Protein AF-0000000065938633 (afdb_homodimer)

pLDDT: mean 97.14, std 5.44, range [61.53, 98.94]

Foldseek 3Di:
DPVVLVLLVVLLVCCVPVDPPDPSSVLCDDDVHHNLVSLVVQLVVLVVQLVVCVVVVPPVSNVVSVVSNVSSVSSNCSSVPHHPVNVVVVVVVVVD/DPVVQVLLVVLLVCCVPVDPPDPSSVLCDDDVHHNLVSLVVQLVVLVVQLVVCVVVVPPVSNVVSVVSNVSSVSSNCSSVVHHPVVVVVVVVVVVD

Structure (mmCIF, N/CA/C/O backbone):
data_AF-0000000065938633-model_v1
#
loop_
_entity.id
_entity.type
_entity.pdbx_description
1 polymer 'Phosphoribosyl-ATP pyrophosphatase'
#
loop_
_atom_site.group_PDB
_atom_site.id
_atom_site.type_symbol
_atom_site.label_atom_id
_atom_site.label_alt_id
_atom_site.label_comp_id
_atom_site.label_asym_id
_atom_site.label_entity_id
_atom_site.label_seq_id
_atom_site.pdbx_PDB_ins_code
_atom_site.Cartn_x
_atom_site.Cartn_y
_atom_site.Cartn_z
_atom_site.occupancy
_atom_site.B_iso_or_equiv
_atom_site.auth_seq_id
_atom_site.auth_comp_id
_atom_site.auth_asym_id
_atom_site.auth_atom_id
_atom_site.pdbx_PDB_model_num
ATOM 1 N N . MET A 1 1 ? -5.445 8.18 -16.219 1 65.69 1 MET A N 1
ATOM 2 C CA . MET A 1 1 ? -5.629 6.742 -16.047 1 65.69 1 MET A CA 1
ATOM 3 C C . MET A 1 1 ? -5.656 6.355 -14.578 1 65.69 1 MET A C 1
ATOM 5 O O . MET A 1 1 ? -4.922 6.93 -13.773 1 65.69 1 MET A O 1
ATOM 9 N N . ASP A 1 2 ? -6.789 5.609 -14.109 1 90.12 2 ASP A N 1
ATOM 10 C CA . ASP A 1 2 ? -6.906 5.145 -12.734 1 90.12 2 ASP A CA 1
ATOM 11 C C . ASP A 1 2 ? -6.23 3.785 -12.547 1 90.12 2 ASP A C 1
ATOM 13 O O . ASP A 1 2 ? -6.84 2.746 -12.805 1 90.12 2 ASP A O 1
ATOM 17 N N . ILE A 1 3 ? -4.914 3.779 -12.141 1 95 3 ILE A N 1
ATOM 18 C CA . ILE A 1 3 ? -4.047 2.609 -12.047 1 95 3 ILE A CA 1
ATOM 19 C C . ILE A 1 3 ? -4.66 1.584 -11.102 1 95 3 ILE A C 1
ATOM 21 O O . ILE A 1 3 ? -4.605 0.379 -11.359 1 95 3 ILE A O 1
ATOM 25 N N . LEU A 1 4 ? -5.289 1.989 -10.102 1 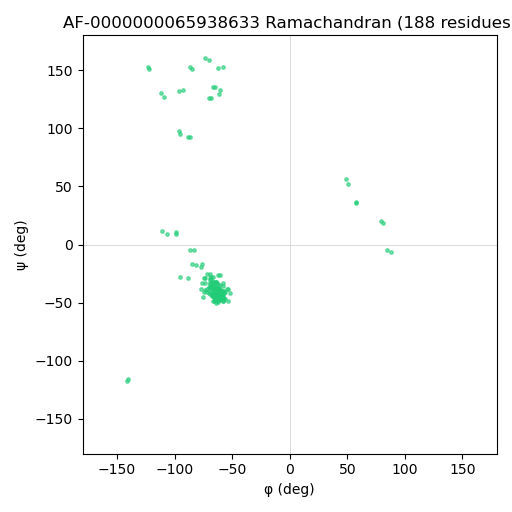97.75 4 LEU A N 1
ATOM 26 C CA . LEU A 1 4 ? -5.863 1.079 -9.117 1 97.75 4 LEU A CA 1
ATOM 27 C C . LEU A 1 4 ? -7.117 0.406 -9.664 1 97.75 4 LEU A C 1
ATOM 29 O O . LEU A 1 4 ? -7.375 -0.764 -9.367 1 97.75 4 LEU A O 1
ATOM 33 N N . LYS A 1 5 ? -7.934 1.219 -10.375 1 97.38 5 LYS A N 1
ATOM 34 C CA . LYS A 1 5 ? -9.094 0.599 -11.016 1 97.38 5 LYS A CA 1
ATOM 35 C C . LYS A 1 5 ? -8.664 -0.482 -12 1 97.38 5 LYS A C 1
ATOM 37 O O . LYS A 1 5 ? -9.258 -1.562 -12.047 1 97.38 5 LYS A O 1
ATOM 42 N N . GLU A 1 6 ? -7.648 -0.209 -12.773 1 96.88 6 GLU A N 1
ATOM 43 C CA . GLU A 1 6 ? -7.117 -1.191 -13.711 1 96.88 6 GLU A CA 1
ATOM 44 C C . GLU A 1 6 ? -6.594 -2.426 -12.984 1 96.88 6 GLU A C 1
ATOM 46 O O . GLU A 1 6 ? -6.844 -3.557 -13.406 1 96.88 6 GLU A O 1
ATOM 51 N N . GLU A 1 7 ? -5.844 -2.186 -11.914 1 97.44 7 GLU A N 1
ATOM 52 C CA . GLU A 1 7 ? -5.348 -3.291 -11.094 1 97.44 7 GLU A CA 1
ATOM 53 C C . GLU A 1 7 ? -6.496 -4.16 -10.586 1 97.44 7 GLU A C 1
ATOM 55 O O . GLU A 1 7 ? -6.406 -5.387 -10.609 1 97.44 7 GLU A O 1
ATOM 60 N N . PHE A 1 8 ? -7.629 -3.484 -10.164 1 98.44 8 PHE A N 1
ATOM 61 C CA . PHE A 1 8 ? -8.781 -4.203 -9.633 1 98.44 8 PHE A CA 1
ATOM 62 C C . PHE A 1 8 ? -9.422 -5.078 -10.703 1 98.44 8 PHE A C 1
ATOM 64 O O . PHE A 1 8 ? -9.781 -6.227 -10.445 1 98.44 8 PHE A O 1
ATOM 71 N N . GLU A 1 9 ? -9.477 -4.551 -11.922 1 98.12 9 GLU A N 1
ATOM 72 C CA . GLU A 1 9 ? -10.055 -5.32 -13.016 1 98.12 9 GLU A CA 1
ATOM 73 C C . GLU A 1 9 ? -9.188 -6.531 -13.359 1 98.12 9 GLU A C 1
ATOM 75 O O . GLU A 1 9 ? -9.711 -7.605 -13.656 1 98.12 9 GLU A O 1
ATOM 80 N N . ILE A 1 10 ? -7.957 -6.344 -13.289 1 97.88 10 ILE A N 1
ATOM 81 C CA . ILE A 1 10 ? -7.039 -7.453 -13.523 1 97.88 10 ILE A CA 1
ATOM 82 C C . ILE A 1 10 ? -7.219 -8.508 -12.438 1 97.88 10 ILE A C 1
ATOM 84 O O . ILE A 1 10 ? -7.281 -9.711 -12.734 1 97.88 10 ILE A O 1
ATOM 88 N N . ILE A 1 11 ? -7.254 -8.148 -11.219 1 98.5 11 ILE A N 1
ATOM 89 C CA . ILE A 1 11 ? -7.473 -9.039 -10.094 1 98.5 11 ILE A CA 1
ATOM 90 C C . ILE A 1 11 ? -8.75 -9.844 -10.312 1 98.5 11 ILE A C 1
ATOM 92 O O . ILE A 1 11 ? -8.75 -11.07 -10.18 1 98.5 11 ILE A O 1
ATOM 96 N N . LYS A 1 12 ? -9.852 -9.148 -10.672 1 98.5 12 LYS A N 1
ATOM 97 C CA . LYS A 1 12 ? -11.125 -9.828 -10.898 1 98.5 12 LYS A CA 1
ATOM 98 C C . LYS A 1 12 ? -11 -10.883 -11.992 1 98.5 12 LYS A C 1
ATOM 100 O O . LYS A 1 12 ? -11.531 -11.984 -11.867 1 98.5 12 LYS A O 1
ATOM 105 N N . GLN A 1 13 ? -10.32 -10.461 -13 1 98.25 13 GLN A N 1
ATOM 106 C CA . GLN A 1 13 ? -10.125 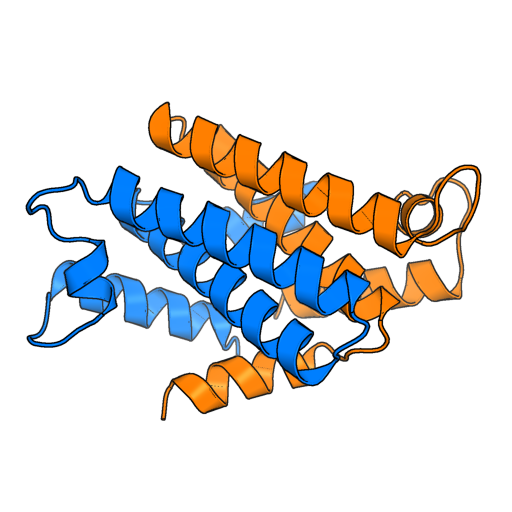-11.375 -14.117 1 98.25 13 GLN A CA 1
ATOM 107 C C . GLN A 1 13 ? -9.328 -12.602 -13.68 1 98.25 13 GLN A C 1
ATOM 109 O O . GLN A 1 13 ? -9.656 -13.734 -14.062 1 98.25 13 GLN A O 1
ATOM 114 N N . ARG A 1 14 ? -8.312 -12.414 -12.906 1 98.31 14 ARG A N 1
ATOM 115 C CA . ARG A 1 14 ? -7.461 -13.523 -12.477 1 98.31 14 ARG A CA 1
ATOM 116 C C . ARG A 1 14 ? -8.203 -14.438 -11.508 1 98.31 14 ARG A C 1
ATOM 118 O O . ARG A 1 14 ? -7.949 -15.641 -11.461 1 98.31 14 ARG A O 1
ATOM 125 N N . ILE A 1 15 ? -9.102 -13.867 -10.688 1 98.44 15 ILE A N 1
ATOM 126 C CA . ILE A 1 15 ? -9.93 -14.664 -9.797 1 98.44 15 ILE A CA 1
ATOM 127 C C . ILE A 1 15 ? -10.836 -15.586 -10.609 1 98.44 15 ILE A C 1
ATOM 129 O O . ILE A 1 15 ? -11.039 -16.75 -10.25 1 98.44 15 ILE A O 1
ATOM 133 N N . LYS A 1 16 ? -11.328 -15.031 -11.664 1 98 16 LYS A N 1
ATOM 134 C CA . LYS A 1 16 ? -12.266 -15.758 -12.508 1 98 16 LYS A CA 1
ATOM 135 C C . LYS A 1 16 ? -11.539 -16.797 -13.359 1 98 16 LYS A C 1
ATOM 137 O O . LYS A 1 16 ? -11.938 -17.969 -13.391 1 98 16 LYS A O 1
ATOM 142 N N . ASP A 1 17 ? -10.453 -16.438 -13.945 1 98.06 17 ASP A N 1
ATOM 143 C CA . ASP A 1 17 ? -9.789 -17.281 -14.945 1 98.06 17 ASP A CA 1
ATOM 144 C C . ASP A 1 17 ? -8.812 -18.25 -14.289 1 98.06 17 ASP A C 1
ATOM 146 O O . ASP A 1 17 ? -8.477 -19.281 -14.867 1 98.06 17 ASP A O 1
ATOM 150 N N . LYS A 1 18 ? -8.258 -17.906 -13.188 1 97.25 18 LYS A N 1
ATOM 151 C CA . LYS A 1 18 ? -7.301 -18.688 -12.398 1 97.25 18 LYS A CA 1
ATOM 152 C C . LYS A 1 18 ? -6.164 -19.203 -13.273 1 97.25 18 LYS A C 1
ATOM 154 O O . LYS A 1 18 ? -5.855 -20.406 -13.25 1 97.25 18 LYS A O 1
ATOM 159 N N . PRO A 1 19 ? -5.555 -18.266 -14.016 1 97.44 19 PRO A N 1
ATOM 160 C CA . PRO A 1 19 ? -4.453 -18.734 -14.859 1 97.44 19 PRO A CA 1
ATOM 161 C C . PRO A 1 19 ? -3.344 -19.422 -14.055 1 97.44 19 PRO A C 1
ATOM 163 O O . PRO A 1 19 ? -3.09 -19.031 -12.906 1 97.44 19 PRO A O 1
ATOM 166 N N . GLU A 1 20 ? -2.586 -20.344 -14.609 1 95.81 20 GLU A N 1
ATOM 167 C CA . GLU A 1 20 ? -1.476 -21.031 -13.961 1 95.81 20 GLU A CA 1
ATOM 168 C C . GLU A 1 20 ? -0.385 -20.047 -13.547 1 95.81 20 GLU A C 1
ATOM 170 O O . GLU A 1 20 ? -0.035 -19.141 -14.305 1 95.81 20 GLU A O 1
ATOM 175 N N . GLY A 1 21 ? -0.063 -20.203 -12.375 1 96.44 21 GLY A N 1
ATOM 176 C CA . GLY A 1 21 ? 1.05 -19.406 -11.883 1 96.44 21 GLY A CA 1
ATOM 177 C C . GLY A 1 21 ? 0.623 -18.047 -11.336 1 96.44 21 GLY A C 1
ATOM 178 O O . GLY A 1 21 ? 1.457 -17.266 -10.875 1 96.44 21 GLY A O 1
ATOM 179 N N . SER A 1 22 ? -0.58 -17.812 -11.523 1 96.94 22 SER A N 1
ATOM 180 C CA . SER A 1 22 ? -1.107 -16.547 -11.031 1 96.94 22 SER A CA 1
ATOM 181 C C . SER A 1 22 ? -1.123 -16.5 -9.508 1 96.94 22 SER A C 1
ATOM 183 O O . SER A 1 22 ? -1.702 -17.375 -8.867 1 96.94 22 SER A O 1
ATOM 185 N N . TYR A 1 23 ? -0.488 -15.43 -8.945 1 98 23 TYR A N 1
ATOM 186 C CA . TYR A 1 23 ? -0.466 -15.195 -7.508 1 98 23 TYR A CA 1
ATOM 187 C C . TYR A 1 23 ? -1.873 -14.953 -6.973 1 98 23 TYR A C 1
ATOM 189 O O . TYR A 1 23 ? -2.234 -15.461 -5.91 1 98 23 TYR A O 1
ATOM 197 N N . VAL A 1 24 ? -2.707 -14.156 -7.727 1 98.69 24 VAL A N 1
ATOM 198 C CA . VAL A 1 24 ? -4.086 -13.898 -7.328 1 98.69 24 VAL A CA 1
ATOM 199 C C . VAL A 1 24 ? -4.883 -15.195 -7.324 1 98.69 24 VAL A C 1
ATOM 201 O O . VAL A 1 24 ? -5.664 -15.445 -6.406 1 98.69 24 VAL A O 1
ATOM 204 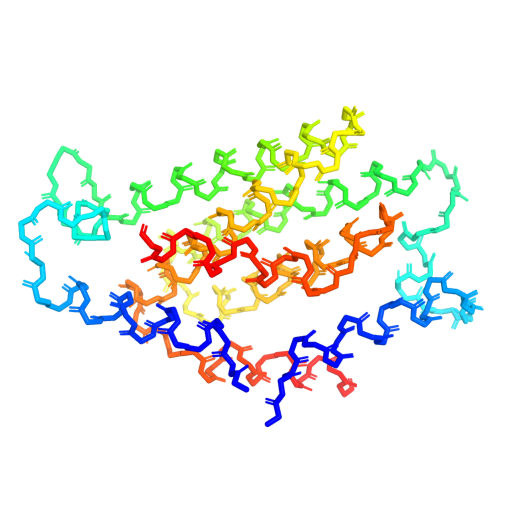N N . ALA A 1 25 ? -4.645 -16.047 -8.375 1 97.88 25 ALA A N 1
ATOM 205 C CA . ALA A 1 25 ? -5.309 -17.344 -8.398 1 97.88 25 ALA A CA 1
ATOM 206 C C . ALA A 1 25 ? -4.934 -18.172 -7.172 1 97.88 25 ALA A C 1
ATOM 208 O O . ALA A 1 25 ? -5.797 -18.797 -6.543 1 97.88 25 ALA A O 1
ATOM 209 N N . TYR A 1 26 ? -3.623 -18.156 -6.828 1 98.25 26 TYR A N 1
ATOM 210 C CA . TYR A 1 26 ? -3.141 -18.875 -5.656 1 98.25 26 TYR A CA 1
ATOM 211 C C . TYR A 1 26 ? -3.844 -18.391 -4.395 1 98.25 26 TYR A C 1
ATOM 213 O O . TYR A 1 26 ? -4.328 -19.203 -3.596 1 98.25 26 TYR A O 1
ATOM 221 N N . LEU A 1 27 ? -4.027 -17.078 -4.223 1 98.62 27 LEU A N 1
ATOM 222 C CA . LEU A 1 27 ? -4.621 -16.484 -3.023 1 98.62 27 LEU A CA 1
ATOM 223 C C . LEU A 1 27 ? -6.105 -16.828 -2.934 1 98.62 27 LEU A C 1
ATOM 225 O O . LEU A 1 27 ? -6.656 -16.922 -1.835 1 98.62 27 LEU A O 1
ATOM 229 N N . THR A 1 28 ? -6.707 -17.016 -4.098 1 98.62 28 THR A N 1
ATOM 230 C CA . THR A 1 28 ? -8.164 -17.062 -4.098 1 98.62 28 THR A CA 1
ATOM 231 C C . THR A 1 28 ? -8.648 -18.484 -4.41 1 98.62 28 THR A C 1
ATOM 233 O O . THR A 1 28 ? -9.82 -18.688 -4.742 1 98.62 28 THR A O 1
ATOM 236 N N . THR A 1 29 ? -7.75 -19.406 -4.383 1 97.75 29 THR A N 1
ATOM 237 C CA . THR A 1 29 ? -8.117 -20.812 -4.523 1 97.75 29 THR A CA 1
ATOM 238 C C . THR A 1 29 ? -7.883 -21.562 -3.213 1 97.75 29 THR A C 1
ATOM 240 O O . THR A 1 29 ? -6.836 -21.406 -2.578 1 97.75 29 THR A O 1
ATOM 243 N N . ALA A 1 30 ? -8.898 -22.312 -2.762 1 96.5 30 ALA A N 1
ATOM 244 C CA . ALA A 1 30 ? -8.789 -23.078 -1.517 1 96.5 30 ALA A CA 1
ATOM 245 C C . ALA A 1 30 ? -7.766 -24.203 -1.643 1 96.5 30 ALA A C 1
ATOM 247 O O . ALA A 1 30 ? -7.684 -24.859 -2.68 1 96.5 30 ALA A O 1
ATOM 248 N N . ASP A 1 31 ? -6.996 -24.375 -0.765 1 95.88 31 ASP A N 1
ATOM 249 C CA . ASP A 1 31 ? -6.086 -25.5 -0.575 1 95.88 31 ASP A CA 1
ATOM 250 C C . ASP A 1 31 ? -5.992 -25.891 0.898 1 95.88 31 ASP A C 1
ATOM 252 O O . ASP A 1 31 ? -7.012 -26.141 1.547 1 95.88 31 ASP A O 1
ATOM 256 N N . LYS A 1 32 ? -4.906 -25.828 1.57 1 96.88 32 LYS A N 1
ATOM 257 C CA . LYS A 1 32 ? -4.809 -26.094 3.002 1 96.88 32 LYS A CA 1
ATOM 258 C C . LYS A 1 32 ? -5.5 -25.016 3.814 1 96.88 32 LYS A C 1
ATOM 260 O O . LYS A 1 32 ? -5.941 -25.25 4.941 1 96.88 32 LYS A O 1
ATOM 265 N N . LYS A 1 33 ? -5.547 -23.828 3.127 1 97.38 33 LYS A N 1
ATOM 266 C CA . LYS A 1 33 ? -6.238 -22.688 3.721 1 97.38 33 LYS A CA 1
ATOM 267 C C . LYS A 1 33 ? -7.34 -22.172 2.801 1 97.38 33 LYS A C 1
ATOM 269 O O . LYS A 1 33 ? -7.25 -22.312 1.578 1 97.38 33 LYS A O 1
ATOM 274 N N . THR A 1 34 ? -8.273 -21.609 3.512 1 98.38 34 THR A N 1
ATOM 275 C CA . THR A 1 34 ? -9.297 -20.953 2.707 1 98.38 34 THR A CA 1
ATOM 276 C C . THR A 1 34 ? -8.75 -19.656 2.094 1 98.38 34 THR A C 1
ATOM 278 O O . THR A 1 34 ? -7.844 -19.031 2.648 1 98.38 34 THR A O 1
ATOM 281 N N . PRO A 1 35 ? -9.43 -19.219 1.048 1 98.56 35 PRO A N 1
ATOM 282 C CA . PRO A 1 35 ? -9.031 -17.953 0.444 1 98.56 35 PRO A CA 1
ATOM 283 C C . PRO A 1 35 ? -9.094 -16.781 1.43 1 98.56 35 PRO A C 1
ATOM 285 O O . PRO A 1 35 ? -8.156 -15.984 1.505 1 98.56 35 PRO A O 1
ATOM 288 N N . ILE A 1 36 ? -10.203 -16.75 2.186 1 98.69 36 ILE A N 1
ATOM 289 C CA . ILE A 1 36 ? -10.375 -15.617 3.092 1 98.69 36 ILE A CA 1
ATOM 290 C C . ILE A 1 36 ? -9.25 -15.602 4.121 1 98.69 36 ILE A C 1
ATOM 292 O O . ILE A 1 36 ? -8.688 -14.547 4.422 1 98.69 36 ILE A O 1
ATOM 296 N N . ASN A 1 37 ? -8.852 -16.781 4.562 1 98.75 37 ASN A N 1
ATOM 297 C CA . ASN A 1 37 ? -7.754 -16.844 5.523 1 98.75 37 ASN A CA 1
ATOM 298 C C . ASN A 1 37 ? -6.426 -16.453 4.883 1 98.75 37 ASN A C 1
ATOM 300 O O . ASN A 1 37 ? -5.625 -15.742 5.492 1 98.75 37 ASN A O 1
ATOM 304 N N . LYS A 1 38 ? -6.145 -16.922 3.654 1 98.88 38 LYS A N 1
ATOM 305 C CA . LYS A 1 38 ? -4.902 -16.594 2.961 1 98.88 38 LYS A CA 1
ATOM 306 C C . LYS A 1 38 ? -4.77 -15.086 2.752 1 98.88 38 LYS A C 1
ATOM 308 O O . LYS A 1 38 ? -3.721 -14.508 3.037 1 98.88 38 LYS A O 1
ATOM 313 N N . ILE A 1 39 ? -5.863 -14.469 2.309 1 98.94 39 ILE A N 1
ATOM 314 C CA . ILE A 1 39 ? -5.824 -13.047 1.98 1 98.94 39 ILE A CA 1
ATOM 315 C C . ILE A 1 39 ? -5.719 -12.219 3.262 1 98.94 39 ILE A C 1
ATOM 317 O O . ILE A 1 39 ? -4.926 -11.281 3.338 1 98.94 39 ILE A O 1
ATOM 321 N N . CYS A 1 40 ? -6.473 -12.625 4.305 1 98.94 40 CYS A N 1
ATOM 322 C CA . CYS A 1 40 ? -6.453 -11.891 5.566 1 98.94 40 CYS A CA 1
ATOM 323 C 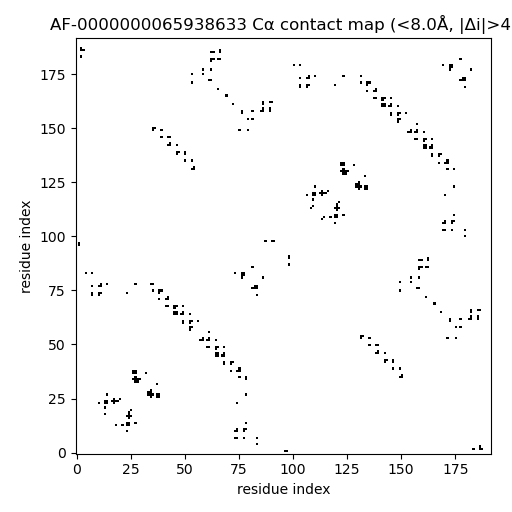C . CYS A 1 40 ? -5.082 -11.969 6.223 1 98.94 40 CYS A C 1
ATOM 325 O O . CYS A 1 40 ? -4.617 -11 6.824 1 98.94 40 CYS A O 1
ATOM 327 N N . GLU A 1 41 ? -4.438 -13.156 6.121 1 98.94 41 GLU A N 1
ATOM 328 C CA . GLU A 1 41 ? -3.078 -13.281 6.633 1 98.94 41 GLU A CA 1
ATOM 329 C C . GLU A 1 41 ? -2.143 -12.281 5.957 1 98.94 41 GLU A C 1
ATOM 331 O O . GLU A 1 41 ? -1.329 -11.633 6.621 1 98.94 41 GLU A O 1
ATOM 336 N N . LYS A 1 42 ? -2.291 -12.07 4.676 1 98.94 42 LYS A N 1
ATOM 337 C CA . LYS A 1 42 ? -1.432 -11.133 3.957 1 98.94 42 LYS A CA 1
ATOM 338 C C . LYS A 1 42 ? -1.754 -9.688 4.332 1 98.94 42 LYS A C 1
ATOM 340 O O . LYS A 1 42 ? -0.851 -8.859 4.457 1 98.94 42 LYS A O 1
ATOM 345 N N . VAL A 1 43 ? -3.035 -9.367 4.523 1 98.94 43 VAL A N 1
ATOM 346 C CA . VAL A 1 43 ? -3.402 -8.031 4.969 1 98.94 43 VAL A CA 1
ATOM 347 C C . VAL A 1 43 ? -2.711 -7.715 6.293 1 98.94 43 VAL A C 1
ATOM 349 O O . VAL A 1 43 ? -2.111 -6.648 6.453 1 98.94 43 VAL A O 1
ATOM 352 N N . GLY A 1 44 ? -2.812 -8.68 7.238 1 98.94 44 GLY A N 1
ATOM 353 C CA . GLY A 1 44 ? -2.152 -8.477 8.516 1 98.94 44 GLY A CA 1
ATOM 354 C C . GLY A 1 44 ? -0.646 -8.344 8.398 1 98.94 44 GLY A C 1
ATOM 355 O O . GLY A 1 44 ? -0.044 -7.465 9.016 1 98.94 44 GLY A O 1
ATOM 356 N N . GLU A 1 45 ? -0.002 -9.172 7.547 1 98.94 45 GLU A N 1
ATOM 357 C CA . GLU A 1 45 ? 1.443 -9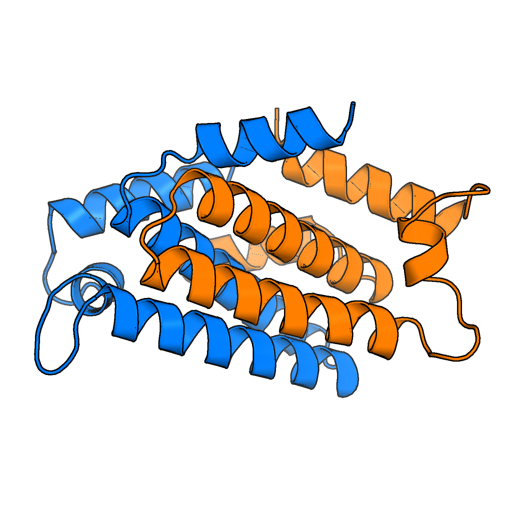.148 7.344 1 98.94 45 GLU A CA 1
ATOM 358 C C . GLU A 1 45 ? 1.891 -7.824 6.734 1 98.94 45 GLU A C 1
ATOM 360 O O . GLU A 1 45 ? 2.787 -7.16 7.262 1 98.94 45 GLU A O 1
ATOM 365 N N . GLU A 1 46 ? 1.241 -7.438 5.688 1 98.94 46 GLU A N 1
ATOM 366 C CA . GLU A 1 46 ? 1.667 -6.227 4.992 1 98.94 46 GLU A CA 1
ATOM 367 C C . GLU A 1 46 ? 1.397 -4.984 5.836 1 98.94 46 GLU A C 1
ATOM 369 O O . GLU A 1 46 ? 2.152 -4.012 5.777 1 98.94 46 GLU A O 1
ATOM 374 N N . ALA A 1 47 ? 0.285 -4.988 6.648 1 98.94 47 ALA A N 1
ATOM 375 C CA . ALA A 1 47 ? 0.064 -3.877 7.57 1 98.94 47 ALA A CA 1
ATOM 376 C C . ALA A 1 47 ? 1.227 -3.74 8.547 1 98.94 47 ALA A C 1
ATOM 378 O O . ALA A 1 47 ? 1.734 -2.637 8.766 1 98.94 47 ALA A O 1
ATOM 379 N N . THR A 1 48 ? 1.632 -4.895 9.133 1 98.94 48 THR A N 1
ATOM 380 C CA . THR A 1 48 ? 2.758 -4.895 10.062 1 98.94 48 THR A CA 1
ATOM 381 C C . THR A 1 48 ? 4.02 -4.379 9.375 1 98.94 48 THR A C 1
ATOM 383 O O . THR A 1 48 ? 4.73 -3.535 9.93 1 98.94 48 THR A O 1
ATOM 386 N N . GLU A 1 49 ? 4.289 -4.82 8.102 1 98.94 49 GLU A N 1
ATOM 387 C CA . GLU A 1 49 ? 5.484 -4.395 7.383 1 98.94 49 GLU A CA 1
ATOM 388 C C . GLU A 1 49 ? 5.418 -2.914 7.027 1 98.94 49 GLU A C 1
ATOM 390 O O . GLU A 1 49 ? 6.441 -2.225 7.023 1 98.94 49 GLU A O 1
ATOM 395 N N . THR A 1 50 ? 4.273 -2.453 6.703 1 98.94 50 THR A N 1
ATOM 396 C CA . THR A 1 50 ? 4.074 -1.031 6.445 1 98.94 50 THR A CA 1
ATOM 397 C C . THR A 1 50 ? 4.406 -0.205 7.684 1 98.94 50 THR A C 1
ATOM 399 O O . THR A 1 50 ? 5.137 0.786 7.598 1 98.94 50 THR A O 1
ATOM 402 N N . ILE A 1 51 ? 3.912 -0.582 8.844 1 98.94 51 ILE A N 1
ATOM 403 C CA . ILE A 1 51 ? 4.152 0.107 10.109 1 98.94 51 ILE A CA 1
ATOM 404 C C . ILE A 1 51 ? 5.645 0.113 10.414 1 98.94 51 ILE A C 1
ATOM 406 O O . ILE A 1 51 ? 6.211 1.152 10.766 1 98.94 51 ILE A O 1
ATOM 410 N N . LEU A 1 52 ? 6.234 -1.062 10.234 1 98.94 52 LEU A N 1
ATOM 411 C CA . LEU A 1 52 ? 7.66 -1.167 10.523 1 98.94 52 LEU A CA 1
ATOM 412 C C . LEU A 1 52 ? 8.469 -0.263 9.602 1 98.94 52 LEU A C 1
ATOM 414 O O . LEU A 1 52 ? 9.391 0.421 10.055 1 98.94 52 LEU A O 1
ATOM 418 N N . ALA A 1 53 ? 8.258 -0.249 8.18 1 98.81 53 ALA A N 1
ATOM 419 C CA . ALA A 1 53 ? 8.945 0.609 7.215 1 98.81 53 ALA A CA 1
ATOM 420 C C . ALA A 1 53 ? 8.82 2.08 7.605 1 98.81 53 ALA A C 1
ATOM 422 O O . ALA A 1 53 ? 9.773 2.85 7.461 1 98.81 53 ALA A O 1
ATOM 423 N N . ALA A 1 54 ? 7.496 2.494 8.18 1 98.88 54 ALA A N 1
ATOM 424 C CA . ALA A 1 54 ? 7.266 3.871 8.609 1 98.88 54 ALA A CA 1
ATOM 425 C C . ALA A 1 54 ? 8.125 4.219 9.82 1 98.88 54 ALA A C 1
ATOM 427 O O . ALA A 1 54 ? 8.773 5.266 9.844 1 98.88 54 ALA A O 1
ATOM 428 N N . LYS A 1 55 ? 8.18 3.287 10.797 1 98.81 55 LYS A N 1
ATOM 429 C CA . LYS A 1 55 ? 8.938 3.508 12.023 1 98.81 55 LYS A CA 1
ATOM 430 C C . LYS A 1 55 ? 10.438 3.537 11.75 1 98.81 55 LYS A C 1
ATOM 432 O O . LYS A 1 55 ? 11.188 4.258 12.414 1 98.81 55 LYS A O 1
ATOM 437 N N . ASP A 1 56 ? 10.812 2.809 10.68 1 98.69 56 ASP A N 1
ATOM 438 C CA . ASP A 1 56 ? 12.227 2.752 10.32 1 98.69 56 ASP A CA 1
ATOM 439 C C . ASP A 1 56 ? 12.609 3.918 9.414 1 98.69 56 ASP A C 1
ATOM 441 O O . ASP A 1 56 ? 13.781 4.07 9.047 1 98.69 56 ASP A O 1
ATOM 445 N N . GLN A 1 57 ? 11.688 4.676 9.047 1 98.19 57 GLN A N 1
ATOM 446 C CA . GLN A 1 57 ? 11.891 5.824 8.164 1 98.19 57 GLN A CA 1
ATOM 447 C C . GLN A 1 57 ? 12.523 5.398 6.848 1 98.19 57 GLN A C 1
ATOM 449 O O . GLN A 1 57 ? 13.414 6.078 6.336 1 98.19 57 GLN A O 1
ATOM 454 N N . ASP A 1 58 ? 12.156 4.262 6.363 1 98.56 58 ASP A N 1
ATOM 455 C CA . ASP A 1 58 ? 12.578 3.754 5.062 1 98.56 58 ASP A CA 1
ATOM 456 C C . ASP A 1 58 ? 11.539 4.055 3.988 1 98.56 58 ASP A C 1
ATOM 458 O O . ASP A 1 58 ? 10.609 3.27 3.779 1 98.56 58 ASP A O 1
ATOM 462 N N . LYS A 1 59 ? 11.773 5.129 3.25 1 98.19 59 LYS A N 1
ATOM 463 C CA . LYS A 1 59 ? 10.781 5.656 2.322 1 98.19 59 LYS A CA 1
ATOM 464 C C . LYS A 1 59 ? 10.469 4.656 1.213 1 98.19 59 LYS A C 1
ATOM 466 O O . LYS A 1 59 ? 9.305 4.43 0.877 1 98.19 59 LYS A O 1
ATOM 471 N N . GLN A 1 60 ? 11.516 4.023 0.683 1 98.44 60 GLN A N 1
ATOM 472 C CA . GLN A 1 60 ? 11.32 3.086 -0.419 1 98.44 60 GLN A CA 1
ATOM 473 C C . GLN A 1 60 ? 10.531 1.862 0.034 1 98.44 60 GLN A C 1
ATOM 475 O O . GLN A 1 60 ? 9.602 1.425 -0.652 1 98.44 60 GLN A O 1
ATOM 480 N N . GLU A 1 61 ? 10.953 1.403 1.178 1 98.81 61 GLU A N 1
ATOM 481 C CA . GLU A 1 61 ? 10.242 0.245 1.709 1 98.81 61 GLU A CA 1
ATOM 482 C C . GLU A 1 61 ? 8.805 0.601 2.072 1 98.81 61 GLU A C 1
ATOM 484 O O . GLU A 1 61 ? 7.898 -0.218 1.913 1 98.81 61 GLU A O 1
ATOM 489 N N . LEU A 1 62 ? 8.594 1.84 2.57 1 98.94 62 LEU A N 1
ATOM 490 C CA . LEU A 1 62 ? 7.25 2.281 2.922 1 98.94 62 LEU A CA 1
ATOM 491 C C . LEU A 1 62 ? 6.348 2.314 1.692 1 98.94 62 LEU A C 1
ATOM 493 O O . LEU A 1 62 ? 5.211 1.846 1.738 1 98.94 62 LEU A O 1
ATOM 497 N N . ILE A 1 63 ? 6.863 2.773 0.573 1 98.94 63 ILE A N 1
ATOM 498 C CA . ILE A 1 63 ? 6.109 2.801 -0.678 1 98.94 63 ILE A CA 1
ATOM 499 C C . ILE A 1 63 ? 5.785 1.376 -1.116 1 98.94 63 ILE A C 1
ATOM 501 O O . ILE A 1 63 ? 4.641 1.072 -1.463 1 98.94 63 ILE A O 1
ATOM 505 N N . TYR A 1 64 ? 6.777 0.511 -0.937 1 98.81 64 TYR A N 1
ATOM 506 C CA . TYR A 1 64 ? 6.641 -0.871 -1.383 1 98.81 64 TYR A CA 1
ATOM 507 C C . TYR A 1 64 ? 5.582 -1.605 -0.571 1 98.81 64 TYR A C 1
ATOM 509 O O . TYR A 1 64 ? 4.66 -2.199 -1.136 1 98.81 64 TYR A O 1
ATOM 517 N N . GLU A 1 65 ? 5.641 -1.516 0.683 1 98.88 65 GLU A N 1
ATOM 518 C CA . GLU A 1 65 ? 4.73 -2.252 1.555 1 98.88 65 GLU A CA 1
ATOM 519 C C . GLU A 1 65 ? 3.328 -1.648 1.521 1 98.88 65 GLU A C 1
ATOM 521 O O . GLU A 1 65 ? 2.334 -2.367 1.647 1 98.88 65 GLU A O 1
ATOM 526 N N . SER A 1 66 ? 3.236 -0.221 1.346 1 98.94 66 SER A N 1
ATOM 527 C CA . SER A 1 66 ? 1.929 0.415 1.208 1 98.94 66 SER A CA 1
ATOM 528 C C . SER A 1 66 ? 1.218 -0.054 -0.057 1 98.94 66 SER A C 1
ATOM 530 O O . SER A 1 66 ? 0.021 -0.35 -0.029 1 98.94 66 SER A O 1
ATOM 532 N N . ALA A 1 67 ? 1.988 -0.26 -1.125 1 98.81 67 ALA A N 1
ATOM 533 C CA . ALA A 1 67 ? 1.421 -0.777 -2.367 1 98.81 67 ALA A CA 1
ATOM 534 C C . ALA A 1 67 ? 0.948 -2.219 -2.197 1 98.81 67 ALA A C 1
ATOM 536 O O . ALA A 1 67 ? -0.137 -2.58 -2.656 1 98.81 67 ALA A O 1
ATOM 537 N N . ASP A 1 68 ? 1.783 -2.998 -1.558 1 98.88 68 ASP A N 1
ATOM 538 C CA . ASP A 1 68 ? 1.441 -4.398 -1.336 1 98.88 68 ASP A CA 1
ATOM 539 C C . ASP A 1 68 ? 0.19 -4.531 -0.471 1 98.88 68 ASP A C 1
ATOM 541 O O . ASP A 1 68 ? -0.673 -5.367 -0.741 1 98.88 68 ASP A O 1
ATOM 545 N N . LEU A 1 69 ? 0.065 -3.689 0.584 1 98.94 69 LEU A N 1
ATOM 546 C CA . LEU A 1 69 ? -1.099 -3.715 1.463 1 98.94 69 LEU A CA 1
ATOM 547 C C . LEU A 1 69 ? -2.363 -3.326 0.703 1 98.94 69 LEU A C 1
ATOM 549 O O . LEU A 1 69 ? -3.379 -4.02 0.786 1 98.94 69 LEU A O 1
ATOM 553 N N . ILE A 1 70 ? -2.311 -2.201 -0.125 1 98.94 70 ILE A N 1
ATOM 554 C CA . ILE A 1 70 ? -3.471 -1.772 -0.897 1 98.94 70 ILE A CA 1
ATOM 555 C C . ILE A 1 70 ? -3.84 -2.85 -1.915 1 98.94 70 ILE A C 1
ATOM 557 O O . ILE A 1 70 ? -5.02 -3.146 -2.113 1 98.94 70 ILE A O 1
ATOM 561 N N . PHE A 1 71 ? -2.836 -3.572 -2.439 1 98.88 71 PHE A N 1
ATOM 562 C CA . PHE A 1 71 ? -3.076 -4.664 -3.377 1 98.88 71 PHE A CA 1
ATOM 563 C C . PHE A 1 71 ? -3.877 -5.781 -2.715 1 98.88 71 PHE A C 1
ATOM 565 O O . PHE A 1 71 ? -4.879 -6.238 -3.264 1 98.88 71 PHE A O 1
ATOM 572 N N . HIS A 1 72 ? -3.514 -6.145 -1.592 1 98.94 72 HIS A N 1
ATOM 573 C CA . HIS A 1 72 ? -4.176 -7.266 -0.935 1 98.94 72 HIS A CA 1
ATOM 574 C C . HIS A 1 72 ? -5.562 -6.871 -0.434 1 98.94 72 HIS A C 1
ATOM 576 O O . HIS A 1 72 ? -6.465 -7.707 -0.362 1 98.94 72 HIS A O 1
ATOM 582 N N . ILE A 1 73 ? -5.73 -5.539 -0.099 1 98.94 73 ILE A N 1
ATOM 583 C CA . ILE A 1 73 ? -7.074 -5.059 0.207 1 98.94 73 ILE A CA 1
ATOM 584 C C . ILE A 1 73 ? -7.969 -5.203 -1.022 1 98.94 73 ILE A C 1
ATOM 586 O O . ILE A 1 73 ? -9.109 -5.664 -0.918 1 98.94 73 ILE A O 1
ATOM 590 N N . LEU A 1 74 ? -7.5 -4.855 -2.164 1 98.88 74 LEU A N 1
ATOM 591 C CA . LEU A 1 74 ? -8.266 -4.969 -3.4 1 98.88 74 LEU A CA 1
ATOM 592 C C . LEU A 1 74 ? -8.594 -6.43 -3.705 1 98.88 74 LEU A C 1
ATOM 594 O O . LEU A 1 74 ? -9.703 -6.746 -4.125 1 98.88 74 LEU A O 1
ATOM 598 N N . VAL A 1 75 ? -7.594 -7.398 -3.518 1 98.94 75 VAL A N 1
ATOM 599 C CA . VAL A 1 75 ? -7.844 -8.82 -3.719 1 98.94 75 VAL A CA 1
ATOM 600 C C . VAL A 1 75 ? -8.953 -9.289 -2.781 1 98.94 75 VAL A C 1
ATOM 602 O O . VAL A 1 75 ? -9.844 -10.047 -3.188 1 98.94 75 VAL A O 1
ATOM 605 N N . LEU A 1 76 ? -8.938 -8.789 -1.501 1 98.94 76 LEU A N 1
ATOM 606 C CA . LEU A 1 76 ? -9.914 -9.156 -0.485 1 98.94 76 LEU A CA 1
ATOM 607 C C . LEU A 1 76 ? -11.32 -8.719 -0.899 1 98.94 76 LEU A C 1
ATOM 609 O O . LEU A 1 76 ? -12.273 -9.5 -0.795 1 98.94 76 LEU A O 1
ATOM 613 N N . LEU A 1 77 ? -11.406 -7.406 -1.405 1 98.94 77 LEU A N 1
ATOM 614 C CA . LEU A 1 77 ? -12.703 -6.887 -1.839 1 98.94 77 LEU A CA 1
ATOM 615 C C . LEU A 1 77 ? -13.234 -7.676 -3.029 1 98.94 77 LEU A C 1
ATOM 617 O O . LEU A 1 77 ? -14.383 -8.109 -3.023 1 98.94 77 LEU A O 1
ATOM 621 N N . ALA A 1 78 ? -12.406 -7.973 -3.959 1 98.88 78 ALA A N 1
ATOM 622 C CA . ALA A 1 78 ? -12.812 -8.703 -5.156 1 98.88 78 ALA A CA 1
ATOM 623 C C . ALA A 1 78 ? -13.234 -10.133 -4.809 1 98.88 78 ALA A C 1
ATOM 625 O O . ALA A 1 78 ? -14.25 -10.625 -5.309 1 98.88 78 ALA A O 1
ATOM 626 N N . ASN A 1 79 ? -12.461 -10.75 -3.959 1 98.62 79 ASN A N 1
ATOM 627 C CA . ASN A 1 79 ? -12.758 -12.117 -3.535 1 98.62 79 ASN A CA 1
ATOM 628 C C . ASN A 1 79 ? -14.102 -12.195 -2.814 1 98.62 79 ASN A C 1
ATOM 630 O O . ASN A 1 79 ? -14.742 -13.25 -2.797 1 98.62 79 ASN A O 1
ATOM 634 N N . ASN A 1 80 ? -14.477 -11.102 -2.236 1 98.62 80 ASN A N 1
ATOM 635 C CA . ASN A 1 80 ? -15.734 -11.07 -1.49 1 98.62 80 ASN A CA 1
ATOM 636 C C . ASN A 1 80 ? -16.859 -10.461 -2.318 1 98.62 80 ASN A C 1
ATOM 638 O O . ASN A 1 80 ? -17.891 -10.047 -1.771 1 98.62 80 ASN A O 1
ATOM 642 N N . GLY A 1 81 ? -16.703 -10.25 -3.551 1 98.38 81 GLY A N 1
ATOM 643 C CA . GLY A 1 81 ? -17.734 -9.812 -4.465 1 98.38 81 GLY A CA 1
ATOM 644 C C . GLY A 1 81 ? -18.016 -8.328 -4.387 1 98.38 81 GLY A C 1
ATOM 645 O O . GLY A 1 81 ? -19.109 -7.875 -4.742 1 98.38 81 GLY A O 1
ATOM 646 N N . ILE A 1 82 ? -17.125 -7.605 -3.891 1 98.81 82 ILE A N 1
ATOM 647 C CA . ILE A 1 82 ? -17.281 -6.156 -3.781 1 98.81 82 ILE A CA 1
ATOM 648 C C . ILE A 1 82 ? -16.609 -5.48 -4.977 1 98.81 82 ILE A C 1
ATOM 650 O O . ILE A 1 82 ? -15.484 -5.816 -5.34 1 98.81 82 ILE A O 1
ATOM 654 N N . GLU A 1 83 ? -17.344 -4.566 -5.578 1 98.56 83 GLU A N 1
ATOM 655 C CA . GLU A 1 83 ? -16.844 -3.877 -6.762 1 98.56 83 GLU A CA 1
ATOM 656 C C . GLU A 1 83 ? -15.984 -2.676 -6.379 1 98.56 83 GLU A C 1
ATOM 658 O O . GLU A 1 83 ? -16.156 -2.105 -5.301 1 98.56 83 GLU A O 1
ATOM 663 N N . TYR A 1 84 ? -15.039 -2.33 -7.223 1 98.38 84 TYR A N 1
ATOM 664 C CA . TYR A 1 84 ? -14.172 -1.175 -7.031 1 98.38 84 TYR A CA 1
ATOM 665 C C . TYR A 1 84 ? -14.984 0.083 -6.758 1 98.38 84 TYR A C 1
ATOM 667 O O . TYR A 1 84 ? -14.633 0.884 -5.891 1 98.38 84 TYR A O 1
ATOM 675 N N . GLU A 1 85 ? -16.078 0.308 -7.441 1 98.06 85 GLU A N 1
ATOM 676 C CA . GLU A 1 85 ? -16.922 1.498 -7.336 1 98.06 85 GLU A CA 1
ATOM 677 C C . GLU A 1 85 ? -17.547 1.609 -5.949 1 98.06 85 GLU A C 1
ATOM 679 O O . GLU A 1 85 ? -17.766 2.713 -5.449 1 98.06 85 GLU A O 1
ATOM 684 N N . GLU A 1 86 ? -17.828 0.455 -5.336 1 98.5 86 GLU A N 1
ATOM 685 C CA . GLU A 1 86 ? -18.391 0.483 -3.99 1 98.5 86 GLU A CA 1
ATOM 686 C C . GLU A 1 86 ? -17.406 1.069 -2.99 1 98.5 86 GLU A C 1
ATOM 688 O O . GLU A 1 86 ? -17.781 1.814 -2.088 1 98.5 86 GLU A O 1
ATOM 693 N N . LEU A 1 87 ? -16.156 0.726 -3.207 1 98.44 87 LEU A N 1
ATOM 694 C CA . LEU A 1 87 ? -15.102 1.301 -2.377 1 98.44 87 LEU A CA 1
ATOM 695 C C . LEU A 1 87 ? -14.984 2.803 -2.613 1 98.44 87 LEU A C 1
ATOM 697 O O . LEU A 1 87 ? -14.891 3.58 -1.662 1 98.44 87 LEU A O 1
ATOM 701 N N . MET A 1 88 ? -15.023 3.193 -3.885 1 98.12 88 MET A N 1
ATOM 702 C CA . MET A 1 88 ? -14.906 4.613 -4.211 1 98.12 88 MET A CA 1
ATOM 703 C C . MET A 1 88 ? -16.109 5.395 -3.693 1 98.12 88 MET A C 1
ATOM 705 O O . MET A 1 88 ? -15.969 6.539 -3.256 1 98.12 88 MET A O 1
ATOM 709 N N . GLU A 1 89 ? -17.25 4.816 -3.77 1 97.62 89 GLU A N 1
ATOM 710 C CA . GLU A 1 89 ? -18.453 5.457 -3.236 1 97.62 89 GLU A CA 1
ATOM 711 C C . GLU A 1 89 ? -18.328 5.703 -1.735 1 97.62 89 GLU A C 1
ATOM 713 O O . GLU A 1 89 ? -18.812 6.715 -1.224 1 97.62 89 GLU A O 1
ATOM 718 N N . GLU A 1 90 ? -17.672 4.793 -1.051 1 98 90 GLU A N 1
ATOM 719 C CA . GLU A 1 90 ? -17.453 4.984 0.38 1 98 90 GLU A CA 1
ATOM 720 C C . GLU A 1 90 ? -16.516 6.16 0.645 1 98 90 GLU A C 1
ATOM 722 O O . GLU A 1 90 ? -16.734 6.938 1.576 1 98 90 GLU A O 1
ATOM 727 N N . PHE A 1 91 ? -15.531 6.328 -0.199 1 97.56 91 PHE A N 1
ATOM 728 C CA . PHE A 1 91 ? -14.656 7.488 -0.07 1 97.56 91 PHE A CA 1
ATOM 729 C C . PHE A 1 91 ? -15.43 8.781 -0.302 1 97.56 91 PHE A C 1
ATOM 731 O O . PHE A 1 91 ? -15.227 9.773 0.403 1 97.56 91 PHE A O 1
ATOM 738 N N . GLU A 1 92 ? -16.203 8.781 -1.28 1 94.88 92 GLU A N 1
ATOM 739 C CA . GLU A 1 92 ? -17 9.961 -1.593 1 94.88 92 GLU A CA 1
ATOM 740 C C . GLU A 1 92 ? -17.953 10.297 -0.459 1 94.88 92 GLU A C 1
ATOM 742 O O . GLU A 1 92 ? -18.141 11.469 -0.121 1 94.88 92 GLU A O 1
ATOM 747 N N . ARG A 1 93 ? -18.5 9.258 0.136 1 93.5 93 ARG A N 1
ATOM 748 C CA . ARG A 1 93 ? -19.469 9.438 1.214 1 93.5 93 ARG A CA 1
ATOM 749 C C . ARG A 1 93 ? -18.812 10.062 2.439 1 93.5 93 ARG A C 1
ATOM 751 O O . ARG A 1 93 ? -19.438 10.867 3.139 1 93.5 93 ARG A O 1
ATOM 758 N N . ARG A 1 94 ? -17.578 9.836 2.613 1 89.12 94 ARG A N 1
ATOM 759 C CA . ARG A 1 94 ? -16.859 10.297 3.799 1 89.12 94 ARG A CA 1
ATOM 760 C C . ARG A 1 94 ? -16.375 11.727 3.621 1 89.12 94 ARG A C 1
ATOM 762 O O . ARG A 1 94 ? -15.953 12.367 4.586 1 89.12 94 ARG A O 1
ATOM 769 N N . ARG A 1 95 ? -16.359 12.164 2.441 1 80.25 95 ARG A N 1
ATOM 770 C CA . ARG A 1 95 ? -15.961 13.547 2.176 1 80.25 95 ARG A CA 1
ATOM 771 C C . ARG A 1 95 ? -17.078 14.516 2.52 1 80.25 95 ARG A C 1
ATOM 773 O O . ARG A 1 95 ? -16.875 15.727 2.582 1 80.25 95 ARG A O 1
ATOM 780 N N . LYS A 1 96 ? -18.25 13.93 2.576 1 61.88 96 LYS A N 1
ATOM 781 C CA . LYS A 1 96 ? -19.391 14.812 2.826 1 61.88 96 LYS A CA 1
ATOM 782 C C . LYS A 1 96 ? -19.484 15.172 4.305 1 61.88 96 LYS A C 1
ATOM 784 O O . LYS A 1 96 ? -19.062 14.398 5.168 1 61.88 96 LYS A O 1
ATOM 789 N N . MET B 1 1 ? -12.32 10.703 -12.961 1 66.19 1 MET B N 1
ATOM 790 C CA . MET B 1 1 ? -11.805 11.367 -11.773 1 66.19 1 MET B CA 1
ATOM 791 C C . MET B 1 1 ? -11.164 10.359 -10.82 1 66.19 1 MET B C 1
ATOM 793 O O . MET B 1 1 ? -11.672 9.25 -10.656 1 66.19 1 MET B 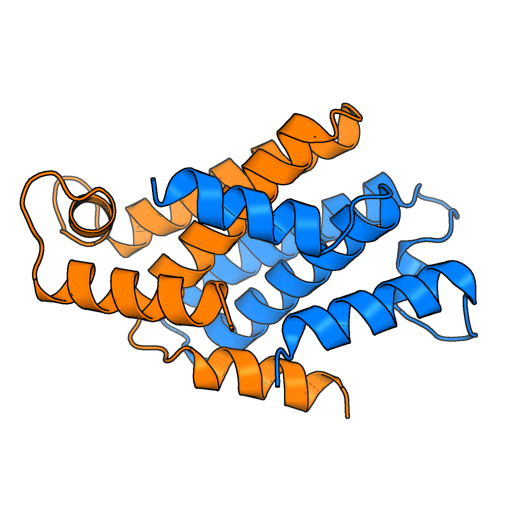O 1
ATOM 797 N N . ASP B 1 2 ? -9.844 10.656 -10.445 1 90 2 ASP B N 1
ATOM 798 C CA . ASP B 1 2 ? -9.141 9.781 -9.508 1 90 2 ASP B CA 1
ATOM 799 C C . ASP B 1 2 ? -9.398 10.211 -8.062 1 90 2 ASP B C 1
ATOM 801 O O . ASP B 1 2 ? -8.727 11.109 -7.547 1 90 2 ASP B O 1
ATOM 805 N N . ILE B 1 3 ? -10.492 9.602 -7.367 1 95 3 ILE B N 1
ATOM 806 C CA . ILE B 1 3 ? -10.992 9.969 -6.051 1 95 3 ILE B CA 1
ATOM 807 C C . ILE B 1 3 ? -9.867 9.852 -5.02 1 95 3 ILE B C 1
ATOM 809 O O . ILE B 1 3 ? -9.758 10.688 -4.125 1 95 3 ILE B O 1
ATOM 813 N N . LEU B 1 4 ? -8.992 8.953 -5.195 1 97.75 4 LEU B N 1
ATOM 814 C CA . LEU B 1 4 ? -7.922 8.75 -4.223 1 97.75 4 LEU B CA 1
ATOM 815 C C . LEU B 1 4 ? -6.84 9.812 -4.371 1 97.75 4 LEU B C 1
ATOM 817 O O . LEU B 1 4 ? -6.254 10.25 -3.379 1 97.75 4 LEU B O 1
ATOM 821 N N . LYS B 1 5 ? -6.582 10.156 -5.594 1 97.31 5 LYS B N 1
ATOM 822 C CA . LYS B 1 5 ? -5.645 11.258 -5.785 1 97.31 5 LYS B CA 1
ATOM 823 C C . LYS B 1 5 ? -6.172 12.547 -5.168 1 97.31 5 LYS B C 1
ATOM 825 O O . LYS B 1 5 ? -5.426 13.281 -4.52 1 97.31 5 LYS B O 1
ATOM 830 N N . GLU B 1 6 ? -7.359 12.828 -5.43 1 96.88 6 GLU B N 1
ATOM 831 C CA . GLU B 1 6 ? -7.977 14.008 -4.828 1 96.88 6 GLU B CA 1
ATOM 832 C C . GLU B 1 6 ? -7.914 13.953 -3.307 1 96.88 6 GLU B C 1
ATOM 834 O O . GLU B 1 6 ? -7.609 14.953 -2.654 1 96.88 6 GLU B O 1
ATOM 839 N N . GLU B 1 7 ? -8.25 12.797 -2.76 1 97.5 7 GLU B N 1
ATOM 840 C CA . GLU B 1 7 ? -8.172 12.617 -1.313 1 97.5 7 GLU B CA 1
ATOM 841 C C . GLU B 1 7 ? -6.762 12.883 -0.799 1 97.5 7 GLU B C 1
ATOM 843 O O . GLU B 1 7 ? -6.586 13.539 0.231 1 97.5 7 GLU B O 1
ATOM 848 N N . PHE B 1 8 ? -5.801 12.422 -1.562 1 98.44 8 PHE B N 1
ATOM 849 C CA . PHE B 1 8 ? -4.41 12.609 -1.171 1 98.44 8 PHE B CA 1
ATOM 850 C C . PHE B 1 8 ? -4.051 14.086 -1.148 1 98.44 8 PHE B C 1
ATOM 852 O O . PHE B 1 8 ? -3.383 14.555 -0.225 1 98.44 8 PHE B O 1
ATOM 859 N N . GLU B 1 9 ? -4.48 14.805 -2.195 1 98 9 GLU B N 1
ATOM 860 C CA . GLU B 1 9 ? -4.203 16.234 -2.254 1 98 9 GLU B CA 1
ATOM 861 C C . GLU B 1 9 ? -4.852 16.969 -1.088 1 98 9 GLU B C 1
ATOM 863 O O . GLU B 1 9 ? -4.262 17.906 -0.525 1 98 9 GLU B O 1
ATOM 868 N N . ILE B 1 10 ? -6.02 16.578 -0.707 1 97.88 10 ILE B N 1
ATOM 869 C CA . ILE B 1 10 ? -6.699 17.188 0.439 1 97.88 10 ILE B CA 1
ATOM 870 C C . ILE B 1 10 ? -5.918 16.875 1.716 1 97.88 10 ILE B C 1
ATOM 872 O O . ILE B 1 10 ? -5.711 17.766 2.547 1 97.88 10 ILE B O 1
ATOM 876 N N . ILE B 1 11 ? -5.492 15.68 1.888 1 98.5 11 ILE B N 1
ATOM 877 C CA . ILE B 1 11 ? -4.695 15.273 3.039 1 98.5 11 ILE B CA 1
ATOM 878 C C . ILE B 1 11 ? -3.445 16.156 3.135 1 98.5 11 ILE B C 1
ATOM 880 O O . ILE B 1 11 ? -3.139 16.688 4.199 1 98.5 11 ILE B O 1
ATOM 884 N N . LYS B 1 12 ? -2.789 16.312 1.988 1 98.5 12 LYS B N 1
ATOM 885 C CA . LYS B 1 12 ? -1.575 17.125 1.976 1 98.5 12 LYS B CA 1
ATOM 886 C C . LYS B 1 12 ? -1.87 18.562 2.412 1 98.5 12 LYS B C 1
ATOM 888 O O . LYS B 1 12 ? -1.104 19.141 3.174 1 98.5 12 LYS B O 1
ATOM 893 N N . GLN B 1 13 ? -2.846 19 1.847 1 98.25 13 GLN B N 1
ATOM 894 C CA . GLN B 1 13 ? -3.234 20.375 2.193 1 98.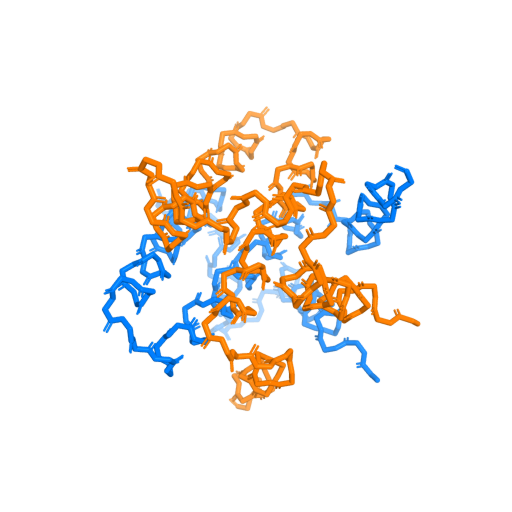25 13 GLN B CA 1
ATOM 895 C C . GLN B 1 13 ? -3.537 20.484 3.684 1 98.25 13 GLN B C 1
ATOM 897 O O . GLN B 1 13 ? -3.139 21.469 4.324 1 98.25 13 GLN B O 1
ATOM 902 N N . ARG B 1 14 ? -4.266 19.562 4.246 1 98.31 14 ARG B N 1
ATOM 903 C CA . ARG B 1 14 ? -4.645 19.609 5.652 1 98.31 14 ARG B CA 1
ATOM 904 C C . ARG B 1 14 ? -3.426 19.453 6.555 1 98.31 14 ARG B C 1
ATOM 906 O O . ARG B 1 14 ? -3.379 20 7.656 1 98.31 14 ARG B O 1
ATOM 913 N N . ILE B 1 15 ? -2.436 18.656 6.16 1 98.44 15 ILE B N 1
ATOM 914 C CA . ILE B 1 15 ? -1.185 18.516 6.898 1 98.44 15 ILE B CA 1
ATOM 915 C C . ILE B 1 15 ? -0.476 19.859 6.969 1 98.44 15 ILE B C 1
ATOM 917 O O . ILE B 1 15 ? 0.089 20.219 8.008 1 98.44 15 ILE B O 1
ATOM 921 N N . LYS B 1 16 ? -0.57 20.562 5.68 1 97.75 16 LYS B N 1
ATOM 922 C CA . LYS B 1 16 ? 0.124 21.844 5.57 1 97.75 16 LYS B CA 1
ATOM 923 C C . LYS B 1 16 ? -0.616 22.938 6.34 1 97.75 16 LYS B C 1
ATOM 925 O O . LYS B 1 16 ? -0.015 23.656 7.137 1 97.75 16 LYS B O 1
ATOM 930 N N . ASP B 1 17 ? -1.851 22.953 6.316 1 98.12 17 ASP B N 1
ATOM 931 C CA . ASP B 1 17 ? -2.635 24.078 6.816 1 98.12 17 ASP B CA 1
ATOM 932 C C . ASP B 1 17 ? -3.084 23.844 8.258 1 98.12 17 ASP B C 1
ATOM 934 O O . ASP B 1 17 ? -3.379 24.781 8.984 1 98.12 17 ASP B O 1
ATOM 938 N N . LYS B 1 18 ? -3.242 22.656 8.625 1 97.38 18 LYS B N 1
ATOM 939 C CA . LYS B 1 18 ? -3.652 22.203 9.953 1 97.38 18 LYS B CA 1
ATOM 940 C C . LYS B 1 18 ? -4.887 22.969 10.43 1 97.38 18 LYS B C 1
ATOM 942 O O . LYS B 1 18 ? -4.898 23.516 11.539 1 97.38 18 LYS B O 1
ATOM 947 N N . PRO B 1 19 ? -5.953 22.938 9.648 1 97.5 19 PRO B N 1
ATOM 948 C CA . PRO B 1 19 ? -7.148 23.656 10.086 1 97.5 19 PRO B CA 1
ATOM 949 C C . PRO B 1 19 ? -7.723 23.109 11.391 1 97.5 19 PRO B C 1
ATOM 951 O O . PRO B 1 19 ? -7.621 21.906 11.656 1 97.5 19 PRO B O 1
ATOM 954 N N . GLU B 1 20 ? -8.352 23.922 12.125 1 96.38 20 GLU B N 1
ATOM 955 C CA . GLU B 1 20 ? -8.961 23.531 13.391 1 96.38 20 GLU B CA 1
ATOM 956 C C . GLU B 1 20 ? -10.016 22.438 13.172 1 96.38 20 GLU B C 1
ATOM 958 O O . GLU B 1 20 ? -10.812 22.531 12.234 1 96.38 20 GLU B O 1
ATOM 963 N N . GLY B 1 21 ? -9.906 21.469 14 1 96.38 21 GLY B N 1
ATOM 964 C CA . GLY B 1 21 ? -10.906 20.422 13.977 1 96.38 21 GLY B CA 1
ATOM 965 C C . GLY B 1 21 ? -10.617 19.344 12.938 1 96.38 21 GLY B C 1
ATOM 966 O O . GLY B 1 21 ? -11.375 18.391 12.805 1 96.38 21 GLY B O 1
ATOM 967 N N . SER B 1 22 ? -9.609 19.594 12.203 1 96.94 22 SER B N 1
ATOM 968 C CA . SER B 1 22 ? -9.234 18.625 11.18 1 96.94 22 SER B CA 1
ATOM 969 C C . SER B 1 22 ? -8.656 17.359 11.797 1 96.94 22 SER B C 1
ATOM 971 O O . SER B 1 22 ? -7.695 17.422 12.562 1 96.94 22 SER B O 1
ATOM 973 N N . TYR B 1 23 ? -9.297 16.266 11.375 1 97.94 23 TYR B N 1
ATOM 974 C CA . TYR B 1 23 ? -8.836 14.961 11.82 1 97.94 23 TYR B CA 1
ATOM 975 C C . TYR B 1 23 ? -7.426 14.68 11.32 1 97.94 23 TYR B C 1
ATOM 977 O O . TYR B 1 23 ? -6.594 14.148 12.062 1 97.94 23 TYR B O 1
ATOM 985 N N . VAL B 1 24 ? -7.113 15.023 10.039 1 98.69 24 VAL B N 1
ATOM 986 C CA . VAL B 1 24 ? -5.777 14.844 9.477 1 98.69 24 VAL B CA 1
ATOM 987 C C . VAL B 1 24 ? -4.777 15.695 10.258 1 98.69 24 VAL B C 1
ATOM 989 O O . VAL B 1 24 ? -3.676 15.234 10.57 1 98.69 24 VAL B O 1
ATOM 992 N N . ALA B 1 25 ? -5.195 16.922 10.578 1 98 25 ALA B N 1
ATOM 993 C CA . ALA B 1 25 ? -4.32 17.766 11.383 1 98 25 ALA B CA 1
ATOM 994 C C . ALA B 1 25 ? -4.035 17.125 12.734 1 98 25 ALA B C 1
ATOM 996 O O . ALA B 1 25 ? -2.889 17.109 13.195 1 98 25 ALA B O 1
ATOM 997 N N . TYR B 1 26 ? -5.027 16.609 13.297 1 98.25 26 TYR B N 1
ATOM 998 C CA . TYR B 1 26 ? -4.875 15.938 14.578 1 98.25 26 TYR B CA 1
ATOM 999 C C . TYR B 1 26 ? -3.895 14.781 14.477 1 98.25 26 TYR B C 1
ATOM 1001 O O . TYR B 1 26 ? -2.984 14.648 15.297 1 98.25 26 TYR B O 1
ATOM 1009 N N . LEU B 1 27 ? -4.059 13.977 13.453 1 98.62 27 LEU B N 1
ATOM 1010 C CA . LEU B 1 27 ? -3.207 12.805 13.281 1 98.62 27 LEU B CA 1
ATOM 1011 C C . LEU B 1 27 ? -1.757 13.219 13.055 1 98.62 27 LEU B C 1
ATOM 1013 O O . LEU B 1 27 ? -0.835 12.484 13.414 1 98.62 27 LEU B O 1
ATOM 1017 N N . THR B 1 28 ? -1.566 14.383 12.391 1 98.62 28 THR B N 1
ATOM 1018 C CA . THR B 1 28 ? -0.235 14.719 11.898 1 98.62 28 THR B CA 1
ATOM 1019 C C . THR B 1 28 ? 0.393 15.82 12.742 1 98.62 28 THR B C 1
ATOM 1021 O O . THR B 1 28 ? 1.369 16.453 12.328 1 98.62 28 THR B O 1
ATOM 1024 N N . THR B 1 29 ? -0.271 16.125 13.828 1 97.81 29 THR B N 1
ATOM 1025 C CA . THR B 1 29 ? 0.318 17.062 14.789 1 97.81 29 THR B CA 1
ATOM 1026 C C . THR B 1 29 ? 0.744 16.328 16.062 1 97.81 29 THR B C 1
ATOM 1028 O O . THR B 1 29 ? -0.012 15.516 16.594 1 97.81 29 THR B O 1
ATOM 1031 N N . ALA B 1 30 ? 2.09 16.516 16.5 1 96.38 30 ALA B N 1
ATOM 1032 C CA . ALA B 1 30 ? 2.609 15.867 17.703 1 96.38 30 ALA B CA 1
ATOM 1033 C C . ALA B 1 30 ? 1.886 16.375 18.953 1 96.38 30 ALA B C 1
ATOM 1035 O O . ALA B 1 30 ? 1.593 17.562 19.078 1 96.38 30 ALA B O 1
ATOM 1036 N N . ASP B 1 31 ? 1.506 15.531 19.828 1 95.88 31 ASP B N 1
ATOM 1037 C CA . ASP B 1 31 ? 1.001 15.789 21.172 1 95.88 31 ASP B CA 1
ATOM 1038 C C . ASP B 1 31 ? 1.529 14.758 22.172 1 95.88 31 ASP B C 1
ATOM 1040 O O . ASP B 1 31 ? 2.74 14.547 22.266 1 95.88 31 ASP B O 1
ATOM 1044 N N . LYS B 1 32 ? 0.665 13.992 22.719 1 96.75 32 LYS B N 1
ATOM 1045 C CA . LYS B 1 32 ? 1.162 12.945 23.609 1 96.75 32 LYS B CA 1
ATOM 1046 C C . LYS B 1 32 ? 1.852 11.836 22.828 1 96.75 32 LYS B C 1
ATOM 1048 O O . LYS B 1 32 ? 2.717 11.141 23.359 1 96.75 32 LYS B O 1
ATOM 1053 N N . LYS B 1 33 ? 1.403 11.781 21.609 1 97.12 33 LYS B N 1
ATOM 1054 C CA . LYS B 1 33 ? 2.016 10.828 20.672 1 97.12 33 LYS B CA 1
ATOM 1055 C C . LYS B 1 33 ? 2.561 11.539 19.438 1 97.12 33 LYS B C 1
ATOM 1057 O O . LYS B 1 33 ? 2.047 12.594 19.047 1 97.12 33 LYS B O 1
ATOM 1062 N N . THR B 1 34 ? 3.627 10.844 18.922 1 98.38 34 THR B N 1
ATOM 1063 C CA . THR B 1 34 ? 4.117 11.367 17.641 1 98.38 34 THR B CA 1
ATOM 1064 C C . THR B 1 34 ? 3.117 11.086 16.531 1 98.38 34 THR B C 1
ATOM 1066 O O . THR B 1 34 ? 2.354 10.125 16.594 1 98.38 34 THR B O 1
ATOM 1069 N N . PRO B 1 35 ? 3.23 11.852 15.484 1 98.56 35 PRO B N 1
ATOM 1070 C CA . PRO B 1 35 ? 2.365 11.586 14.336 1 98.56 35 PRO B CA 1
ATOM 1071 C C . PRO B 1 35 ? 2.533 10.18 13.781 1 98.56 35 PRO B C 1
ATOM 1073 O O . PRO B 1 35 ? 1.541 9.5 13.5 1 98.56 35 PRO B O 1
ATOM 1076 N N . ILE B 1 36 ? 3.787 9.797 13.648 1 98.69 36 ILE B N 1
ATOM 1077 C CA . ILE B 1 36 ? 4.035 8.492 13.047 1 98.69 36 ILE B CA 1
ATOM 1078 C C . ILE B 1 36 ? 3.396 7.402 13.906 1 98.69 36 ILE B C 1
ATOM 1080 O O . ILE B 1 36 ? 2.775 6.473 13.391 1 98.69 36 ILE B O 1
ATOM 1084 N N . ASN B 1 37 ? 3.445 7.488 15.219 1 98.81 37 ASN B N 1
ATOM 1085 C CA . ASN B 1 37 ? 2.818 6.512 16.109 1 98.81 37 ASN B CA 1
ATOM 1086 C C . ASN B 1 37 ? 1.297 6.559 16 1 98.81 37 ASN B C 1
ATOM 1088 O O . ASN B 1 37 ? 0.639 5.52 15.992 1 98.81 37 ASN B O 1
ATOM 1092 N N . LYS B 1 38 ? 0.739 7.805 15.945 1 98.88 38 LYS B N 1
ATOM 1093 C CA . LYS B 1 38 ? -0.711 7.938 15.844 1 98.88 38 LYS B CA 1
ATOM 1094 C C . LYS B 1 38 ? -1.234 7.285 14.562 1 98.88 38 LYS B C 1
ATOM 1096 O O . LYS B 1 38 ? -2.201 6.523 14.602 1 98.88 38 LYS B O 1
ATOM 1101 N N . ILE B 1 39 ? -0.569 7.578 13.5 1 98.94 39 ILE B N 1
ATOM 1102 C CA . ILE B 1 39 ? -1.032 7.086 12.211 1 98.94 39 ILE B CA 1
ATOM 1103 C C . ILE B 1 39 ? -0.831 5.574 12.133 1 98.94 39 ILE B C 1
ATOM 1105 O O . ILE B 1 39 ? -1.72 4.848 11.68 1 98.94 39 ILE B O 1
ATOM 1109 N N . CYS B 1 40 ? 0.312 5.043 12.617 1 98.94 40 CYS B N 1
ATOM 1110 C CA . CYS B 1 40 ? 0.609 3.613 12.578 1 98.94 40 CYS B CA 1
ATOM 1111 C C . CYS B 1 40 ? -0.373 2.828 13.438 1 98.94 40 CYS B C 1
ATOM 1113 O O . CYS B 1 40 ? -0.767 1.717 13.078 1 98.94 40 CYS B O 1
ATOM 1115 N N . GLU B 1 41 ? -0.722 3.377 14.594 1 98.94 41 GLU B N 1
ATOM 1116 C CA . GLU B 1 41 ? -1.738 2.74 15.422 1 98.94 41 GLU B CA 1
ATOM 1117 C C . GLU B 1 41 ? -3.049 2.568 14.664 1 98.94 41 GLU B C 1
ATOM 1119 O O . GLU B 1 41 ? -3.68 1.512 14.727 1 98.94 41 GLU B O 1
ATOM 1124 N N . LYS B 1 42 ? -3.432 3.588 13.906 1 98.94 42 LYS B N 1
ATOM 1125 C CA . LYS B 1 42 ? -4.676 3.498 13.141 1 98.94 42 LYS B CA 1
ATOM 1126 C C . LYS B 1 42 ? -4.551 2.498 12 1 98.94 42 LYS B C 1
ATOM 1128 O O . LYS B 1 42 ? -5.496 1.767 11.703 1 98.94 42 LYS B O 1
ATOM 1133 N N . VAL B 1 43 ? -3.387 2.447 11.352 1 98.94 43 VAL B N 1
ATOM 1134 C CA . VAL B 1 43 ? -3.174 1.448 10.312 1 98.94 43 VAL B CA 1
ATOM 1135 C C . VAL B 1 43 ? -3.367 0.049 10.891 1 98.94 43 VAL B C 1
ATOM 1137 O O . VAL B 1 43 ? -4.074 -0.778 10.305 1 98.94 43 VAL B O 1
ATOM 1140 N N . GLY B 1 44 ? -2.76 -0.272 12.016 1 98.94 44 GLY B N 1
ATOM 1141 C CA . GLY B 1 44 ? -2.926 -1.562 12.664 1 98.94 44 GLY B CA 1
ATOM 1142 C C . GLY B 1 44 ? -4.363 -1.856 13.047 1 98.94 44 GLY B C 1
ATOM 1143 O O . GLY B 1 44 ? -4.855 -2.967 12.836 1 98.94 44 GLY B O 1
ATOM 1144 N N . GLU B 1 45 ? -5.043 -0.815 13.648 1 98.94 45 GLU B N 1
ATOM 1145 C CA . GLU B 1 45 ? -6.43 -0.972 14.078 1 98.94 45 GLU B CA 1
ATOM 1146 C C . GLU B 1 45 ? -7.344 -1.266 12.891 1 98.94 45 GLU B C 1
ATOM 1148 O O . GLU B 1 45 ? -8.102 -2.238 12.906 1 98.94 45 GLU B O 1
ATOM 1153 N N . GLU B 1 46 ? -7.215 -0.455 11.867 1 98.94 46 GLU B N 1
ATOM 1154 C CA . GLU B 1 46 ? -8.117 -0.61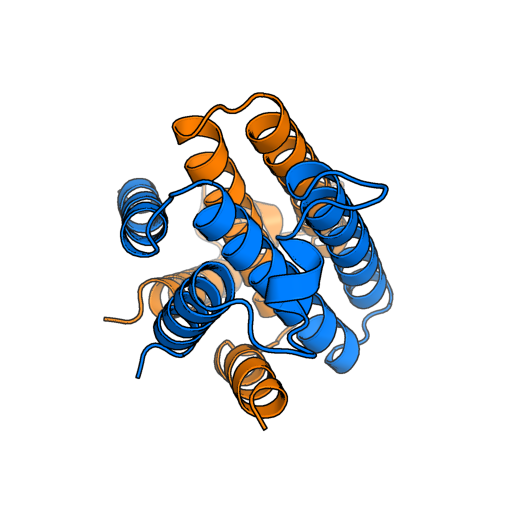5 10.727 1 98.94 46 GLU B CA 1
ATOM 1155 C C . GLU B 1 46 ? -7.824 -1.909 9.969 1 98.94 46 GLU B C 1
ATOM 1157 O O . GLU B 1 46 ? -8.734 -2.533 9.43 1 98.94 46 GLU B O 1
ATOM 1162 N N . ALA B 1 47 ? -6.555 -2.365 9.961 1 98.94 47 ALA B N 1
ATOM 1163 C CA . ALA B 1 47 ? -6.242 -3.666 9.375 1 98.94 47 ALA B CA 1
ATOM 1164 C C . ALA B 1 47 ? -6.957 -4.789 10.117 1 98.94 47 ALA B C 1
ATOM 1166 O O . ALA B 1 47 ? -7.559 -5.668 9.5 1 98.94 47 ALA B O 1
ATOM 1167 N N . THR B 1 48 ? -6.883 -4.754 11.453 1 98.94 48 THR B N 1
ATOM 1168 C CA . THR B 1 48 ? -7.559 -5.75 12.273 1 98.94 48 THR B CA 1
ATOM 1169 C C . THR B 1 48 ? -9.062 -5.73 12.016 1 98.94 48 THR B C 1
ATOM 1171 O O . THR B 1 48 ? -9.68 -6.781 11.836 1 98.94 48 THR B O 1
ATOM 1174 N N . GLU B 1 49 ? -9.625 -4.523 11.922 1 98.94 49 GLU B N 1
ATOM 1175 C CA . GLU B 1 49 ? -11.062 -4.406 11.711 1 98.94 49 GLU B CA 1
ATOM 1176 C C . GLU B 1 49 ? -11.453 -4.887 10.312 1 98.94 49 GLU B C 1
ATOM 1178 O O . GLU B 1 49 ? -12.523 -5.461 10.125 1 98.94 49 GLU B O 1
ATOM 1183 N N . THR B 1 50 ? -10.648 -4.633 9.359 1 98.94 50 THR B N 1
ATOM 1184 C CA . THR B 1 50 ? -10.867 -5.133 8.008 1 98.94 50 THR B CA 1
ATOM 1185 C C . THR B 1 50 ? -10.875 -6.66 7.988 1 98.94 50 THR B C 1
ATOM 1187 O O . THR B 1 50 ? -11.773 -7.273 7.41 1 98.94 50 THR B O 1
ATOM 1190 N N . ILE B 1 51 ? -9.953 -7.293 8.664 1 98.94 51 ILE B N 1
ATOM 1191 C CA . ILE B 1 51 ? -9.836 -8.75 8.742 1 98.94 51 ILE B CA 1
ATOM 1192 C C . ILE B 1 51 ? -11.078 -9.328 9.422 1 98.94 51 ILE B C 1
ATOM 1194 O O . ILE B 1 51 ? -11.664 -10.289 8.93 1 98.94 51 ILE B O 1
ATOM 1198 N N . LEU B 1 52 ? -11.453 -8.672 10.523 1 98.94 52 LEU B N 1
ATOM 1199 C CA . LEU B 1 52 ? -12.617 -9.148 11.258 1 98.94 52 LEU B CA 1
ATOM 1200 C C . LEU B 1 52 ? -13.875 -9.039 10.414 1 98.94 52 LEU B C 1
ATOM 1202 O O . LEU B 1 52 ? -14.695 -9.961 10.391 1 98.94 52 LEU B O 1
ATOM 1206 N N . ALA B 1 53 ? -14.07 -7.918 9.711 1 98.94 53 ALA B N 1
ATOM 1207 C CA . ALA B 1 53 ? -15.242 -7.734 8.852 1 98.94 53 ALA B CA 1
ATOM 1208 C C . ALA B 1 53 ? -15.281 -8.797 7.754 1 98.94 53 ALA B C 1
ATOM 1210 O O . ALA B 1 53 ? -16.359 -9.297 7.414 1 98.94 53 ALA B O 1
ATOM 1211 N N . ALA B 1 54 ? -14.109 -9.117 7.223 1 98.88 54 ALA B N 1
ATOM 1212 C CA . ALA B 1 54 ? -14.023 -10.148 6.191 1 98.88 54 ALA B CA 1
ATOM 1213 C C . ALA B 1 54 ? -14.414 -11.516 6.75 1 98.88 54 ALA B C 1
ATOM 1215 O O . ALA B 1 54 ? -15.211 -12.234 6.145 1 98.88 54 ALA B O 1
ATOM 1216 N N . LYS B 1 55 ? -13.906 -11.867 7.871 1 98.81 55 LYS B N 1
ATOM 1217 C CA . LYS B 1 55 ? -14.18 -13.148 8.516 1 98.81 55 LYS B CA 1
ATOM 1218 C C . LYS B 1 55 ? -15.648 -13.258 8.922 1 98.81 55 LYS B C 1
ATOM 1220 O O . LYS B 1 55 ? -16.219 -14.352 8.906 1 98.81 55 LYS B O 1
ATOM 1225 N N . ASP B 1 56 ? -16.172 -12.117 9.25 1 98.69 56 ASP B N 1
ATOM 1226 C CA . ASP B 1 56 ? -17.562 -12.086 9.664 1 98.69 56 ASP B CA 1
ATOM 1227 C C . ASP B 1 56 ? -18.5 -12.039 8.453 1 98.69 56 ASP B C 1
ATOM 1229 O O . ASP B 1 56 ? -19.719 -12.062 8.602 1 98.69 56 ASP B O 1
ATOM 1233 N N . GLN B 1 57 ? -17.953 -11.938 7.332 1 98.19 57 GLN B N 1
ATOM 1234 C CA . GLN B 1 57 ? -18.688 -11.859 6.082 1 98.19 57 GLN B CA 1
ATOM 1235 C C . GLN B 1 57 ? -19.656 -10.68 6.09 1 98.19 57 GLN B C 1
ATOM 1237 O O . GLN B 1 57 ? -20.797 -10.805 5.641 1 98.19 57 GLN B O 1
ATOM 1242 N N . ASP B 1 58 ? -19.281 -9.594 6.691 1 98.62 58 ASP B N 1
ATOM 1243 C CA . ASP B 1 58 ? -20.031 -8.344 6.703 1 98.62 58 ASP B CA 1
ATOM 1244 C C . ASP B 1 58 ? -19.547 -7.398 5.602 1 98.62 58 ASP B C 1
ATOM 1246 O O . ASP B 1 58 ? -18.625 -6.613 5.816 1 98.62 58 ASP B O 1
ATOM 1250 N N . LYS B 1 59 ? -20.234 -7.449 4.465 1 98.19 59 LYS B N 1
ATOM 1251 C CA . LYS B 1 59 ? -19.797 -6.754 3.26 1 98.19 59 LYS B CA 1
ATOM 1252 C C . LYS B 1 59 ? -19.719 -5.25 3.49 1 98.19 59 LYS B C 1
ATOM 1254 O O . LYS B 1 59 ? -18.75 -4.602 3.098 1 98.19 59 LYS B O 1
ATOM 1259 N N . GLN B 1 60 ? -20.75 -4.652 4.188 1 98.31 60 GLN B N 1
ATOM 1260 C CA . GLN B 1 60 ? -20.781 -3.211 4.398 1 98.31 60 GLN B CA 1
ATOM 1261 C C . GLN B 1 60 ? -19.656 -2.762 5.316 1 98.31 60 GLN B C 1
ATOM 1263 O O . GLN B 1 60 ? -18.969 -1.773 5.031 1 98.31 60 GLN B O 1
ATOM 1268 N N . GLU B 1 61 ? -19.484 -3.58 6.297 1 98.81 61 GLU B N 1
ATOM 1269 C CA . GLU B 1 61 ? -18.406 -3.238 7.215 1 98.81 61 GLU B CA 1
ATOM 1270 C C . GLU B 1 61 ? -17.047 -3.42 6.555 1 98.81 61 GLU B C 1
ATOM 1272 O O . GLU B 1 61 ? -16.109 -2.656 6.816 1 98.81 61 GLU B O 1
ATOM 1277 N N . LEU B 1 62 ? -16.953 -4.406 5.754 1 98.94 62 LEU B N 1
ATOM 1278 C CA . LEU B 1 62 ? -15.695 -4.637 5.047 1 98.94 62 LEU B CA 1
ATOM 1279 C C . LEU B 1 62 ? -15.352 -3.451 4.148 1 98.94 62 LEU B C 1
ATOM 1281 O O . LEU B 1 62 ? -14.203 -2.998 4.125 1 98.94 62 LEU B O 1
ATOM 1285 N N . ILE B 1 63 ? -16.297 -2.939 3.361 1 98.94 63 ILE B N 1
ATOM 1286 C CA . ILE B 1 63 ? -16.078 -1.77 2.516 1 98.94 63 ILE B CA 1
ATOM 1287 C C . ILE B 1 63 ? -15.656 -0.582 3.375 1 98.94 63 ILE B C 1
ATOM 1289 O O . ILE B 1 63 ? -14.688 0.113 3.051 1 98.94 63 ILE B O 1
ATOM 1293 N N . TYR B 1 64 ? -16.328 -0.373 4.574 1 98.75 64 TYR B N 1
ATOM 1294 C CA . TYR B 1 64 ? -16.078 0.755 5.465 1 98.75 64 TYR B CA 1
ATOM 1295 C C . TYR B 1 64 ? -14.664 0.699 6.031 1 98.75 64 TYR B C 1
ATOM 1297 O O . TYR B 1 64 ? -13.906 1.667 5.93 1 98.75 64 TYR B O 1
ATOM 1305 N N . GLU B 1 65 ? -14.289 -0.492 6.477 1 98.94 65 GLU B N 1
ATOM 1306 C CA . GLU B 1 65 ? -12.984 -0.618 7.121 1 98.94 65 GLU B CA 1
ATOM 1307 C C . GLU B 1 65 ? -11.852 -0.607 6.094 1 98.94 65 GLU B C 1
ATOM 1309 O O . GLU B 1 65 ? -10.758 -0.114 6.371 1 98.94 65 GLU B O 1
ATOM 1314 N N . SER B 1 66 ? -12.094 -1.137 4.914 1 98.94 66 SER B N 1
ATOM 1315 C CA . SER B 1 66 ? -11.094 -1.079 3.848 1 98.94 66 SER B CA 1
ATOM 1316 C C . SER B 1 66 ? -10.82 0.36 3.424 1 98.94 66 SER B C 1
ATOM 1318 O O . SER B 1 66 ? -9.672 0.749 3.236 1 98.94 66 SER B O 1
ATOM 1320 N N . ALA B 1 67 ? -11.906 1.167 3.279 1 98.81 67 ALA B N 1
ATOM 1321 C CA . ALA B 1 67 ? -11.742 2.58 2.953 1 98.81 67 ALA B CA 1
ATOM 1322 C C . ALA B 1 67 ? -10.945 3.307 4.035 1 98.81 67 ALA B C 1
ATOM 1324 O O . ALA B 1 67 ? -10.062 4.109 3.736 1 98.81 67 ALA B O 1
ATOM 1325 N N . ASP B 1 68 ? -11.289 3.033 5.297 1 98.88 68 ASP B N 1
ATOM 1326 C CA . ASP B 1 68 ? -10.594 3.676 6.414 1 98.88 68 ASP B CA 1
ATOM 1327 C C . ASP B 1 68 ? -9.117 3.291 6.441 1 98.88 68 ASP B C 1
ATOM 1329 O O . ASP B 1 68 ? -8.258 4.137 6.688 1 98.88 68 ASP B O 1
ATOM 1333 N N . LEU B 1 69 ? -8.828 2.02 6.133 1 98.94 69 LEU B N 1
ATOM 1334 C CA . LEU B 1 69 ? -7.449 1.559 6.105 1 98.94 69 LEU B CA 1
ATOM 1335 C C . LEU B 1 69 ? -6.668 2.248 4.992 1 98.94 69 LEU B C 1
ATOM 1337 O O . LEU B 1 69 ? -5.57 2.762 5.223 1 98.94 69 LEU B O 1
ATOM 1341 N N . ILE B 1 70 ? -7.203 2.285 3.777 1 98.94 70 ILE B N 1
ATOM 1342 C CA . ILE B 1 70 ? -6.531 2.941 2.662 1 98.94 70 ILE B CA 1
ATOM 1343 C C . ILE B 1 70 ? -6.344 4.426 2.969 1 98.94 70 ILE B C 1
ATOM 1345 O O . ILE B 1 70 ? -5.289 4.996 2.689 1 98.94 70 ILE B O 1
ATOM 1349 N N . PHE B 1 71 ? -7.32 5.082 3.605 1 98.88 71 PHE B N 1
ATOM 1350 C CA . PHE B 1 71 ? -7.215 6.48 4.004 1 98.88 71 PHE B CA 1
ATOM 1351 C C . PHE B 1 71 ? -6.016 6.695 4.914 1 98.88 71 PHE B C 1
ATOM 1353 O O . PHE B 1 71 ? -5.207 7.598 4.68 1 98.88 71 PHE B O 1
ATOM 1360 N N . HIS B 1 72 ? -5.863 5.867 5.84 1 98.94 72 HIS B N 1
ATOM 1361 C CA . HIS B 1 72 ? -4.785 6.07 6.801 1 98.94 72 HIS B CA 1
ATOM 1362 C C . HIS B 1 72 ? -3.43 5.738 6.188 1 98.94 72 HIS B C 1
ATOM 1364 O O . HIS B 1 72 ? -2.41 6.312 6.574 1 98.94 72 HIS B O 1
ATOM 1370 N N . ILE B 1 73 ? -3.395 4.793 5.195 1 98.94 73 ILE B N 1
ATOM 1371 C CA . ILE B 1 73 ? -2.17 4.574 4.43 1 98.94 73 ILE B CA 1
ATOM 1372 C C . ILE B 1 73 ? -1.786 5.855 3.693 1 98.94 73 ILE B C 1
ATOM 1374 O O . ILE B 1 73 ? -0.62 6.254 3.697 1 98.94 73 ILE B O 1
ATOM 1378 N N . LEU B 1 74 ? -2.754 6.527 3.043 1 98.88 74 LEU B N 1
ATOM 1379 C CA . LEU B 1 74 ? -2.488 7.766 2.316 1 98.88 74 LEU B CA 1
ATOM 1380 C C . LEU B 1 74 ? -1.998 8.859 3.262 1 98.88 74 LEU B C 1
ATOM 1382 O O . LEU B 1 74 ? -1.074 9.602 2.93 1 98.88 74 LEU B O 1
ATOM 1386 N N . VAL B 1 75 ? -2.584 9 4.48 1 98.94 75 VAL B N 1
ATOM 1387 C CA . VAL B 1 75 ? -2.129 9.969 5.465 1 98.94 75 VAL B CA 1
ATOM 1388 C C . VAL B 1 75 ? -0.681 9.68 5.852 1 98.94 75 VAL B C 1
ATOM 1390 O O . VAL B 1 75 ? 0.137 10.594 5.961 1 98.94 75 VAL B O 1
ATOM 1393 N N . LEU B 1 76 ? -0.365 8.367 5.984 1 98.94 76 LEU B N 1
ATOM 1394 C CA . LEU B 1 76 ? 0.975 7.938 6.371 1 98.94 76 LEU B CA 1
ATOM 1395 C C . LEU B 1 76 ? 2 8.336 5.316 1 98.94 76 LEU B C 1
ATOM 1397 O O . LEU B 1 76 ? 3.064 8.867 5.645 1 98.94 76 LEU B O 1
ATOM 1401 N N . LEU B 1 77 ? 1.637 8.078 4.031 1 98.94 77 LEU B N 1
ATOM 1402 C CA . LEU B 1 77 ? 2.533 8.438 2.936 1 98.94 77 LEU B CA 1
ATOM 1403 C C . LEU B 1 77 ? 2.744 9.945 2.871 1 98.94 77 LEU B C 1
ATOM 1405 O O . LEU B 1 77 ? 3.883 10.414 2.805 1 98.94 77 LEU B O 1
ATOM 1409 N N . ALA B 1 78 ? 1.736 10.68 2.947 1 98.88 78 ALA B N 1
ATOM 1410 C CA . ALA B 1 78 ? 1.82 12.133 2.879 1 98.88 78 ALA B CA 1
ATOM 1411 C C . ALA B 1 78 ? 2.631 12.695 4.043 1 98.88 78 ALA B C 1
ATOM 1413 O O . ALA B 1 78 ? 3.471 13.578 3.859 1 98.88 78 ALA B O 1
ATOM 1414 N N . ASN B 1 79 ? 2.35 12.18 5.219 1 98.62 79 ASN B N 1
ATOM 1415 C CA . ASN B 1 79 ? 3.066 12.617 6.414 1 98.62 79 ASN B CA 1
ATOM 1416 C C . ASN B 1 79 ? 4.562 12.344 6.301 1 98.62 79 ASN B C 1
ATOM 1418 O O . ASN B 1 79 ? 5.371 13.023 6.938 1 98.62 79 ASN B O 1
ATOM 1422 N N . ASN B 1 80 ? 4.934 11.352 5.5 1 98.62 80 ASN B N 1
ATOM 1423 C CA . ASN B 1 80 ? 6.336 10.984 5.332 1 98.62 80 ASN B CA 1
ATOM 1424 C C . ASN B 1 80 ? 6.926 11.586 4.059 1 98.62 80 ASN B C 1
ATOM 1426 O O . ASN B 1 80 ? 7.973 11.148 3.586 1 98.62 80 ASN B O 1
ATOM 1430 N N . GLY B 1 81 ? 6.215 12.453 3.418 1 98.31 81 GLY B N 1
ATOM 1431 C CA . GLY B 1 81 ? 6.727 13.203 2.281 1 98.31 81 GLY B CA 1
ATOM 1432 C C . GLY B 1 81 ? 6.695 12.414 0.984 1 98.31 81 GLY B C 1
ATOM 1433 O O . GLY B 1 81 ? 7.449 12.703 0.055 1 98.31 81 GLY B O 1
ATOM 1434 N N . ILE B 1 82 ? 5.973 11.453 0.959 1 98.81 82 ILE B N 1
ATOM 1435 C CA . ILE B 1 82 ? 5.828 10.625 -0.234 1 98.81 82 ILE B CA 1
ATOM 1436 C C . ILE B 1 82 ? 4.645 11.117 -1.063 1 98.81 82 ILE B C 1
ATOM 1438 O O . ILE B 1 82 ? 3.564 11.367 -0.526 1 98.81 82 ILE B O 1
ATOM 1442 N N . GLU B 1 83 ? 4.902 11.242 -2.365 1 98.56 83 GLU B N 1
ATOM 1443 C CA . GLU B 1 83 ? 3.865 11.742 -3.262 1 98.56 83 GLU B CA 1
ATOM 1444 C C . GLU B 1 83 ? 2.973 10.609 -3.76 1 98.56 83 GLU B C 1
ATOM 1446 O O . GLU B 1 83 ? 3.402 9.453 -3.82 1 98.56 83 GLU B O 1
ATOM 1451 N N . TYR B 1 84 ? 1.755 10.984 -4.066 1 98.31 84 TYR B N 1
ATOM 1452 C CA . TYR B 1 84 ? 0.791 10.031 -4.598 1 98.31 84 TYR B CA 1
ATOM 1453 C C . TYR B 1 84 ? 1.356 9.305 -5.816 1 98.31 84 TYR B C 1
ATOM 1455 O O . TYR B 1 84 ? 1.188 8.094 -5.961 1 98.31 84 TYR B O 1
ATOM 1463 N N . GLU B 1 85 ? 2.078 9.961 -6.66 1 98.12 85 GLU B N 1
ATOM 1464 C CA . GLU B 1 85 ? 2.621 9.422 -7.902 1 98.12 85 GLU B CA 1
ATOM 1465 C C . GLU B 1 85 ? 3.678 8.359 -7.625 1 98.12 85 GLU B C 1
ATOM 1467 O O . GLU B 1 85 ? 3.83 7.41 -8.398 1 98.12 85 GLU B O 1
ATOM 1472 N N . GLU B 1 86 ? 4.371 8.516 -6.555 1 98.56 86 GLU B N 1
ATOM 1473 C CA . GLU B 1 86 ? 5.371 7.508 -6.199 1 98.56 86 GLU B CA 1
ATOM 1474 C C . GLU B 1 86 ? 4.715 6.168 -5.879 1 98.56 86 GLU B C 1
ATOM 1476 O O . GLU B 1 86 ? 5.238 5.113 -6.234 1 98.56 86 GLU B O 1
ATOM 1481 N N . LEU B 1 87 ? 3.588 6.262 -5.18 1 98.44 87 LEU B N 1
ATOM 1482 C CA . LEU B 1 87 ? 2.822 5.051 -4.902 1 98.44 87 LEU B CA 1
ATOM 1483 C C . LEU B 1 87 ? 2.305 4.43 -6.195 1 98.44 87 LEU B C 1
ATOM 1485 O O . LEU B 1 87 ? 2.408 3.215 -6.387 1 98.44 87 LEU B O 1
ATOM 1489 N N . MET B 1 88 ? 1.823 5.289 -7.105 1 98.12 88 MET B N 1
ATOM 1490 C CA . MET B 1 88 ? 1.287 4.781 -8.367 1 98.12 88 MET B CA 1
ATOM 1491 C C . MET B 1 88 ? 2.398 4.199 -9.234 1 98.12 88 MET B C 1
ATOM 1493 O O . MET B 1 88 ? 2.193 3.203 -9.93 1 98.12 88 MET B O 1
ATOM 1497 N N . GLU B 1 89 ? 3.551 4.77 -9.203 1 97.62 89 GLU B N 1
ATOM 1498 C CA . GLU B 1 89 ? 4.699 4.246 -9.938 1 97.62 89 GLU B CA 1
ATOM 1499 C C . GLU B 1 89 ? 5.082 2.854 -9.438 1 97.62 89 GLU B C 1
ATOM 1501 O O . GLU B 1 89 ? 5.5 2.002 -10.227 1 97.62 89 GLU B O 1
ATOM 1506 N N . GLU B 1 90 ? 4.902 2.725 -8.18 1 98.12 90 GLU B N 1
ATOM 1507 C CA . GLU B 1 90 ? 5.188 1.403 -7.629 1 98.12 90 GLU B CA 1
ATOM 1508 C C . GLU B 1 90 ? 4.191 0.367 -8.141 1 98.12 90 GLU B C 1
ATOM 1510 O O . GLU B 1 90 ? 4.57 -0.764 -8.453 1 98.12 90 GLU B O 1
ATOM 1515 N N . PHE B 1 91 ? 2.922 0.688 -8.242 1 97.62 91 PHE B N 1
ATOM 1516 C CA . PHE B 1 91 ? 1.935 -0.222 -8.812 1 97.62 91 PHE B CA 1
ATOM 1517 C C . PHE B 1 91 ? 2.273 -0.547 -10.258 1 97.62 91 PHE B C 1
ATOM 1519 O O . PHE B 1 91 ? 2.143 -1.695 -10.695 1 97.62 91 PHE B O 1
ATOM 1526 N N . GLU B 1 92 ? 2.744 0.453 -10.969 1 95.06 92 GLU B N 1
ATOM 1527 C CA . GLU B 1 92 ? 3.09 0.25 -12.375 1 95.06 92 GLU B CA 1
ATOM 1528 C C . GLU B 1 92 ? 4.309 -0.658 -12.516 1 95.06 92 GLU B C 1
ATOM 1530 O O . GLU B 1 92 ? 4.352 -1.515 -13.406 1 95.06 92 GLU B O 1
ATOM 1535 N N . ARG B 1 93 ? 5.16 -0.493 -11.641 1 93.75 93 ARG B N 1
ATOM 1536 C CA . ARG B 1 93 ? 6.395 -1.271 -11.672 1 93.75 93 ARG B CA 1
ATOM 1537 C C . ARG B 1 93 ? 6.117 -2.748 -11.422 1 93.75 93 ARG B C 1
ATOM 1539 O O . ARG B 1 93 ? 6.773 -3.617 -12 1 93.75 93 ARG B O 1
ATOM 1546 N N . ARG B 1 94 ? 5.137 -2.994 -10.648 1 88.25 94 ARG B N 1
ATOM 1547 C CA . ARG B 1 94 ? 4.82 -4.363 -10.25 1 88.25 94 ARG B CA 1
ATOM 1548 C C . ARG B 1 94 ? 4.012 -5.074 -11.336 1 88.25 94 ARG B C 1
ATOM 1550 O O . ARG B 1 94 ? 3.842 -6.293 -11.289 1 88.25 94 ARG B O 1
ATOM 1557 N N . ARG B 1 95 ? 3.416 -4.391 -12.266 1 79.75 95 ARG B N 1
ATOM 1558 C CA . ARG B 1 95 ? 2.666 -4.984 -13.367 1 79.75 95 ARG B CA 1
ATOM 1559 C C . ARG B 1 95 ? 3.604 -5.551 -14.43 1 79.75 95 ARG B C 1
ATOM 1561 O O . ARG B 1 95 ? 3.18 -6.312 -15.297 1 79.75 95 ARG B O 1
ATOM 1568 N N . LYS B 1 96 ? 4.879 -5.105 -14.344 1 61.53 96 LYS B N 1
ATOM 1569 C CA . LYS B 1 96 ? 5.809 -5.543 -15.383 1 61.53 96 LYS B CA 1
ATOM 1570 C C . LYS B 1 96 ? 6.34 -6.941 -15.094 1 61.53 96 LYS B C 1
ATOM 1572 O O . LYS B 1 96 ? 6.441 -7.34 -13.93 1 61.53 96 LYS B O 1
#

Radius of gyration: 16.16 Å; Cα contacts (8 Å, |Δi|>4): 227; chains: 2; bounding box: 33×50×40 Å

Organism: Methanococcus aeolicus (strain ATCC BAA-1280 / DSM 17508 / OCM 812 / Nankai-3) (NCBI:txid419665)

Nearest PDB structures (foldseek):
  1yvw-assembly1_A  TM=9.348E-01  e=4.169E-05  Bacillus cereus
  6j22-assembly1_A  TM=9.233E-01  e=1.003E-04  Shigella flexneri
  1yxb-assembly1_C  TM=8.819E-01  e=2.847E-02  Streptomyces coelicolor
  4qnc-assembly1_A  TM=6.693E-01  e=2.419E+00  Leptospira biflexa serovar Patoc strain 'Patoc 1 (Paris)'
  4rng-assembly2_D  TM=6.742E-01  e=2.555E+00  Thermodesulfovibrio yellowstonii DSM 11347

Solvent-accessible surface area (backbone atoms only — not comparable to full-atom values): 10305 Å² total; per-residue (Å²): 136,58,67,64,60,53,51,47,53,50,48,48,47,30,58,71,65,44,51,88,87,35,67,60,22,57,40,64,40,71,66,100,46,49,28,69,57,49,38,40,52,48,35,53,49,26,42,53,48,24,42,49,22,56,76,65,68,33,66,70,52,26,43,49,26,47,45,52,27,53,48,39,50,49,50,49,38,44,75,68,72,44,56,73,63,60,42,51,50,51,52,57,58,65,73,100,133,58,67,63,58,53,50,45,54,51,47,47,48,31,58,73,64,44,52,87,89,34,65,60,21,54,42,64,42,71,67,99,46,49,28,69,58,49,39,40,51,48,35,52,52,28,44,52,48,24,40,49,21,54,76,64,67,34,66,69,53,24,45,51,26,45,45,53,27,53,50,39,50,48,50,49,37,45,76,69,72,44,54,74,62,59,43,52,50,50,56,56,58,67,73,103

Secondary structure (DSSP, 8-state):
--HHHHHHHHHHHHHHH--TT-HHHHHTS-SSS-HHHHHHHHHHHHHHHHHHHHHTT-HHHHHHHHHHHHHHHHHHHHHTT--HHHHHHHHHHHT-/--HHHHHHHHHHHHHHH--TT-HHHHHTS-SSS-HHHHHHHHHHHHHHHHHHHHHTT-HHHHHHHHHHHHHHHHHHHHHTT--HHHHHHHHHHHT-

InterPro domains:
  IPR008179 Phosphoribosyl-ATP pyrophosphohydrolase [MF_01020] (1-91)
  IPR008179 Phosphoribosyl-ATP pyrophosphohydrolase [TIGR03188] (8-90)
  IPR008179 Phosphoribosyl-ATP pyrophosphohydrolase [cd11534] (4-82)
  IPR021130 Phosphoribosyl-ATP pyrophosphohydrolase-like [PF01503] (9-94)

Sequence (192 aa):
MDILKEEFEIIKQRIKDKPEGSYVAYLTTADKKTPINKICEKVGEEATETILAAKDQDKQELIYESADLIFHILVLLANNGIEYEELMEEFERRRKMDILKEEFEIIKQRIKDKPEGSYVAYLTTADKKTPINKICEKVGEEATETILAAKDQDKQELIYESADLIFHILVLLANNGIEYEELMEEFERRRK